Protein AF-E4ZSK1-F1 (afdb_monomer_lite)

Organism: Leptosphaeria maculans (strain JN3 / isolate v23.1.3 / race Av1-4-5-6-7-8) (NCBI:txid985895)

Foldseek 3Di:
DDQDFDQDDWDDDPPDTWGWGFDDDDDDDDDDDGQGQGDDDDPDDGDRDDDDDDPDDDDDDDDDDDDDPDDDDPPPDPPPPPPQDAAADPVRCLVPQKDFADADPPDDWDAAPQPRHIANNHPDPDDDDPDHATWIAGNRPRDIHGPVRVVVVVVPDQADPPPRHRRHDPPPPLCDVVNLVVCCVVCCVPPNNVVSVVVVVVVNVVVVVVVVVVVVVVVVVVVVVVVVVVVVVVVPPPPDDPDDDDDDDDDPDDDPPPPPPDPDPDDDDDDDDD

pLDDT: mean 72.88, std 19.87, range [36.88, 97.44]

Secondary structure (DSSP, 8-state):
--PPP---EEEEETTEEEEE---------S-----------STT-----------------------PPPP---------------BSSHHHHHHHSEEEPPP-TTSPP-B-TTT-PBBS-S----TT---PBPEEEETTT--EEEHHHHHHHHHH-SB-TTT--B-B--------HHHHHHHHHHHHHHH-HHHHHHHHHHHHHHHHHHHHHHHHHHHHHHHHHHHHHHHHHHHH--S-----------------------------------

Radius of gyration: 32.82 Å; chains: 1; bounding box: 67×86×73 Å

InterPro domains:
  IPR001841 Zinc finger, RING-type [PS50089] (112-164)
  IPR013083 Zinc finger, RING/FYVE/PHD-type [G3DSA:3.30.40.10] (106-236)
  IPR024766 Zinc finger, RING-H2-type [PF12678] (111-163)

Sequence (274 aa):
MTCRWEVSSAIFLSNTTIAFFTVNAAEPREKQAATNILFAPYHGTIFVTVQAQNTARQAKRHRHTTIHPQPKTPRIRPRAVIIMAIFPSKSQFLRLGVQPITPSPAHVSQDCVICKDPLALRPHITTSTPPSHPALRIESCGHTLGLECLSA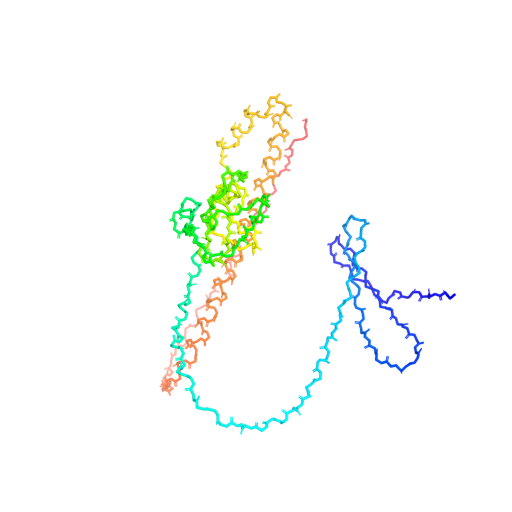WLNVSNTCPTCSRTLFQVHIPRITQEDIDVVIRSLGHRYGVDRIVSLLAQRIRKQDLEAVVMMQKNQEETRRDQFEMAEQDWLDNGDELDVGGDDDDDEEEEFDAHEAMGVDEDDEDKRVLE

Structure (mmCIF, N/CA/C/O backbone):
data_AF-E4ZSK1-F1
#
_entry.id   AF-E4ZSK1-F1
#
loop_
_atom_site.group_PDB
_atom_site.id
_atom_site.type_symbol
_atom_site.label_atom_id
_atom_site.label_alt_id
_atom_site.label_comp_id
_atom_site.label_asym_id
_atom_site.label_entity_id
_atom_site.label_seq_id
_atom_site.pdbx_PDB_ins_code
_atom_site.Cartn_x
_atom_site.Cartn_y
_atom_site.Cartn_z
_atom_site.occupancy
_atom_site.B_iso_or_equiv
_atom_site.auth_seq_id
_atom_site.auth_comp_id
_atom_site.auth_asym_id
_atom_site.auth_atom_id
_atom_site.pdbx_PDB_model_num
ATOM 1 N N . MET A 1 1 ? -39.004 -14.701 -36.754 1.00 43.53 1 MET A N 1
ATOM 2 C CA . MET A 1 1 ? -39.501 -14.059 -35.519 1.00 43.53 1 MET A CA 1
ATOM 3 C C . MET A 1 1 ? -38.799 -12.719 -35.391 1.00 43.53 1 MET A C 1
ATOM 5 O O . MET A 1 1 ? -37.599 -12.696 -35.163 1.00 43.53 1 MET A O 1
ATOM 9 N N . THR A 1 2 ? -39.496 -11.623 -35.673 1.00 36.88 2 THR A N 1
ATOM 10 C CA . THR A 1 2 ? -38.943 -10.261 -35.636 1.00 36.88 2 THR A CA 1
ATOM 11 C C . THR A 1 2 ? -39.277 -9.634 -34.287 1.00 36.88 2 THR A C 1
ATOM 13 O O . THR A 1 2 ? -40.427 -9.270 -34.052 1.00 36.88 2 THR A O 1
ATOM 16 N N . CYS A 1 3 ? -38.299 -9.544 -33.385 1.00 40.75 3 CYS A N 1
ATOM 17 C CA . CYS A 1 3 ? -38.463 -8.820 -32.125 1.00 40.75 3 CYS A CA 1
ATOM 18 C C . CYS A 1 3 ? -38.360 -7.317 -32.405 1.00 40.75 3 CYS A C 1
ATOM 20 O O . CYS A 1 3 ? -37.359 -6.849 -32.949 1.00 40.75 3 CYS A O 1
ATOM 22 N N . ARG A 1 4 ? -39.416 -6.575 -32.070 1.00 45.00 4 ARG A N 1
ATOM 23 C CA . ARG A 1 4 ? -39.475 -5.116 -32.181 1.00 45.00 4 ARG A CA 1
ATOM 24 C C . ARG A 1 4 ? -38.976 -4.527 -30.860 1.00 45.00 4 ARG A C 1
ATOM 26 O O . ARG A 1 4 ? -39.487 -4.892 -29.808 1.00 45.00 4 ARG A O 1
ATOM 33 N N . TRP A 1 5 ? -37.957 -3.676 -30.922 1.00 50.25 5 TRP A N 1
ATOM 34 C CA . TRP A 1 5 ? -37.362 -3.026 -29.754 1.00 50.25 5 TRP A CA 1
ATOM 35 C C . TRP A 1 5 ? -37.921 -1.608 -29.652 1.00 50.25 5 TRP A C 1
ATOM 37 O O . TRP A 1 5 ? -37.785 -0.836 -30.599 1.00 50.25 5 TRP A O 1
ATOM 47 N N . GLU A 1 6 ? -38.549 -1.270 -28.528 1.00 45.81 6 GLU A N 1
ATOM 48 C CA . GLU A 1 6 ? -38.972 0.099 -28.222 1.00 45.81 6 GLU A CA 1
ATOM 49 C C . GLU A 1 6 ? -38.106 0.649 -27.089 1.00 45.81 6 GLU A C 1
ATOM 51 O O . GLU A 1 6 ? -37.994 0.055 -26.017 1.00 45.81 6 GLU A O 1
ATOM 56 N N . VAL A 1 7 ? -37.447 1.779 -27.345 1.00 51.56 7 VAL A N 1
ATOM 57 C CA . VAL A 1 7 ? -36.630 2.479 -26.350 1.00 51.56 7 VAL A CA 1
ATOM 58 C C . VAL A 1 7 ? -37.566 3.352 -25.527 1.00 51.56 7 VAL A C 1
ATOM 60 O O . VAL A 1 7 ? -38.157 4.284 -26.062 1.00 51.56 7 VAL A O 1
ATOM 63 N N . SER A 1 8 ? -37.731 3.039 -24.241 1.00 50.91 8 SER A N 1
ATOM 64 C CA . SER A 1 8 ? -38.721 3.731 -23.404 1.00 50.91 8 SER A CA 1
ATOM 65 C C . SER A 1 8 ? -38.181 5.012 -22.755 1.00 50.91 8 SER A C 1
ATOM 67 O O . SER A 1 8 ? -38.964 5.919 -22.480 1.00 50.91 8 SER A O 1
ATOM 69 N N . SER A 1 9 ? -36.869 5.137 -22.501 1.00 49.44 9 SER A N 1
ATOM 70 C CA . SER A 1 9 ? -36.277 6.335 -21.871 1.00 49.44 9 SER A CA 1
ATOM 71 C C . SER A 1 9 ? -34.754 6.392 -22.047 1.00 49.44 9 SER A C 1
ATOM 73 O O . SER A 1 9 ? -34.084 5.363 -21.974 1.00 49.44 9 SER A O 1
ATOM 75 N N . ALA A 1 10 ? -34.195 7.593 -22.216 1.00 47.00 10 ALA A N 1
ATOM 76 C CA . ALA A 1 10 ? -32.754 7.850 -22.168 1.00 47.00 10 ALA A CA 1
ATOM 77 C C . ALA A 1 10 ? -32.478 9.006 -21.196 1.00 47.00 10 ALA A C 1
ATOM 79 O O . ALA A 1 10 ? -33.150 10.034 -21.265 1.00 47.00 10 ALA A O 1
ATOM 80 N N . ILE A 1 11 ? -31.512 8.834 -20.291 1.00 46.00 11 ILE A N 1
ATOM 81 C CA . ILE A 1 11 ? -31.091 9.870 -19.339 1.00 46.00 11 ILE A CA 1
ATOM 82 C C . ILE A 1 11 ? -29.658 10.265 -19.688 1.00 46.00 11 ILE A C 1
ATOM 84 O O . ILE A 1 11 ? -28.772 9.414 -19.758 1.00 46.00 11 ILE A O 1
ATOM 88 N N . PHE A 1 12 ? -29.439 11.561 -19.910 1.00 38.72 12 PHE A N 1
ATOM 89 C CA . PHE A 1 12 ? -28.121 12.121 -20.183 1.00 38.72 12 PHE A CA 1
ATOM 90 C C . PHE A 1 12 ? -27.562 12.738 -18.905 1.00 38.72 12 PHE A C 1
ATOM 92 O O . PHE A 1 12 ? -28.087 13.730 -18.405 1.00 38.72 12 PHE A O 1
ATOM 99 N N . LEU A 1 13 ? -26.487 12.146 -18.391 1.00 41.84 13 LEU A N 1
ATOM 100 C CA . LEU A 1 13 ? -25.643 12.745 -17.364 1.00 41.84 13 LEU A CA 1
ATOM 101 C C . LEU A 1 13 ? -24.304 13.083 -18.025 1.00 41.84 13 LEU A C 1
ATOM 103 O O . LEU A 1 13 ? -23.808 12.324 -18.861 1.00 41.84 13 LEU A O 1
ATOM 107 N N . SER A 1 14 ? -23.781 14.266 -17.712 1.00 53.06 14 SER A N 1
ATOM 108 C CA . SER A 1 14 ? -22.619 14.911 -18.333 1.00 53.06 14 SER A CA 1
ATOM 109 C C . SER A 1 14 ? -21.542 13.921 -18.817 1.00 53.06 14 SER A C 1
ATOM 111 O O . SER A 1 14 ? -20.906 13.209 -18.045 1.00 53.06 14 SER A O 1
ATOM 113 N N . ASN A 1 15 ? -21.357 13.899 -20.142 1.00 51.31 15 ASN A N 1
ATOM 114 C CA . ASN A 1 15 ? -20.372 13.137 -20.924 1.00 51.31 15 ASN A CA 1
ATOM 115 C C . ASN A 1 15 ? -20.480 11.600 -20.973 1.00 51.31 15 ASN A C 1
ATOM 117 O O . ASN A 1 15 ? -19.647 10.984 -21.637 1.00 51.31 15 ASN A O 1
ATOM 121 N N . THR A 1 16 ? -21.505 10.960 -20.394 1.00 48.47 16 THR A N 1
ATOM 122 C CA . THR A 1 16 ? -21.726 9.508 -20.576 1.00 48.47 16 THR A CA 1
ATOM 123 C C . THR A 1 16 ? -23.186 9.207 -20.912 1.00 48.47 16 THR A C 1
ATOM 125 O O . THR A 1 16 ? -24.083 9.416 -20.102 1.00 48.47 16 THR A O 1
ATOM 128 N N . THR A 1 17 ? -23.441 8.694 -22.119 1.00 52.38 17 THR A N 1
ATOM 129 C CA . THR A 1 17 ? -24.791 8.257 -22.514 1.00 52.38 17 THR A CA 1
ATOM 130 C C . THR A 1 17 ? -25.046 6.855 -21.970 1.00 52.38 17 THR A C 1
ATOM 132 O O . THR A 1 17 ? -24.396 5.902 -22.401 1.00 52.38 17 THR A O 1
ATOM 135 N N . ILE A 1 18 ? -25.992 6.718 -21.039 1.00 54.91 18 ILE A N 1
ATOM 136 C CA . ILE A 1 18 ? -26.439 5.422 -20.515 1.00 54.91 18 ILE A CA 1
ATOM 137 C C . ILE A 1 18 ? -27.839 5.153 -21.072 1.00 54.91 18 ILE A C 1
ATOM 139 O O . ILE A 1 18 ? -28.797 5.854 -20.747 1.00 54.91 18 ILE A O 1
ATOM 143 N N . ALA A 1 19 ? -27.955 4.146 -21.937 1.00 54.16 19 ALA A N 1
ATOM 144 C CA . ALA A 1 19 ? -29.233 3.708 -22.486 1.00 54.16 19 ALA A CA 1
ATOM 145 C C . ALA A 1 19 ? -29.768 2.513 -21.685 1.00 54.16 19 ALA A C 1
ATOM 147 O O . ALA A 1 19 ? -29.084 1.496 -21.546 1.00 54.16 19 ALA A O 1
ATOM 148 N N . PHE A 1 20 ? -30.996 2.631 -21.182 1.00 54.56 20 PHE A N 1
ATOM 149 C CA . PHE A 1 20 ? -31.707 1.546 -20.511 1.00 54.56 20 PHE A CA 1
ATOM 150 C C . PHE A 1 20 ? -32.695 0.914 -21.492 1.00 54.56 20 PHE A C 1
ATOM 152 O O . PHE A 1 20 ? -33.530 1.604 -22.076 1.00 54.56 20 PHE A O 1
ATOM 159 N N . PHE A 1 21 ? -32.613 -0.404 -21.669 1.00 56.34 21 PHE A N 1
ATOM 160 C CA . PHE A 1 21 ? -33.540 -1.153 -22.513 1.00 56.34 21 PHE A CA 1
ATOM 161 C C . PHE A 1 21 ? -34.381 -2.076 -21.639 1.00 56.34 21 PHE A C 1
ATOM 163 O O . PHE A 1 21 ? -33.858 -2.981 -20.989 1.00 56.34 21 PHE A O 1
ATOM 170 N N . THR A 1 22 ? -35.691 -1.859 -21.637 1.00 50.50 22 THR A N 1
ATOM 171 C CA . THR A 1 22 ? -36.670 -2.738 -20.997 1.00 50.50 22 THR A CA 1
ATOM 172 C C . THR A 1 22 ? -37.299 -3.632 -22.059 1.00 50.50 22 THR A C 1
ATOM 174 O O . THR A 1 22 ? -37.958 -3.165 -22.984 1.00 50.50 22 THR A O 1
ATOM 177 N N . VAL A 1 23 ? -37.083 -4.943 -21.950 1.00 55.09 23 VAL A N 1
ATOM 178 C CA . VAL A 1 23 ? -37.702 -5.920 -22.854 1.00 55.09 23 VAL A CA 1
ATOM 179 C C . VAL A 1 23 ? -39.041 -6.348 -22.261 1.00 55.09 23 VAL A C 1
ATOM 181 O O . VAL A 1 23 ? -39.086 -7.178 -21.356 1.00 55.09 23 VAL A O 1
ATOM 184 N N . ASN A 1 24 ? -40.138 -5.797 -22.779 1.00 49.75 24 ASN A N 1
ATOM 185 C CA . ASN A 1 24 ? -41.485 -6.253 -22.444 1.00 49.75 24 ASN A CA 1
ATOM 186 C C . ASN A 1 24 ? -41.907 -7.358 -23.419 1.00 49.75 24 ASN A C 1
ATOM 188 O O . ASN A 1 24 ? -42.333 -7.094 -24.541 1.00 49.75 24 ASN A O 1
ATOM 192 N N . ALA A 1 25 ? -41.771 -8.614 -22.994 1.00 49.53 25 ALA A N 1
ATOM 193 C CA . ALA A 1 25 ? -42.343 -9.746 -23.714 1.00 49.53 25 ALA A CA 1
ATOM 194 C C . ALA A 1 25 ? -43.856 -9.823 -23.437 1.00 49.53 25 ALA A C 1
ATOM 196 O O . ALA A 1 25 ? -44.278 -9.964 -22.287 1.00 49.53 25 ALA A O 1
ATOM 197 N N . ALA A 1 26 ? -44.674 -9.727 -24.486 1.00 47.25 26 ALA A N 1
ATOM 198 C CA . ALA A 1 26 ? -46.125 -9.847 -24.394 1.00 47.25 26 ALA A CA 1
ATOM 199 C C . ALA A 1 26 ? -46.559 -11.328 -24.277 1.00 47.25 26 ALA A C 1
ATOM 201 O O . ALA A 1 26 ? -46.673 -12.013 -25.287 1.00 47.25 26 ALA A O 1
ATOM 202 N N . GLU A 1 27 ? -46.806 -11.752 -23.027 1.00 45.34 27 GLU A N 1
ATOM 203 C CA . GLU A 1 27 ? -47.684 -12.849 -22.540 1.00 45.34 27 GLU A CA 1
ATOM 204 C C . GLU A 1 27 ? -47.434 -14.333 -22.939 1.00 45.34 27 GLU A C 1
ATOM 206 O O . GLU A 1 27 ? -46.785 -14.605 -23.945 1.00 45.34 27 GLU A O 1
ATOM 211 N N . PRO A 1 28 ? -47.985 -15.336 -22.192 1.00 50.84 28 PRO A N 1
ATOM 212 C CA . PRO A 1 28 ? -48.742 -15.270 -20.930 1.00 50.84 28 PRO A CA 1
ATOM 213 C C . PRO A 1 28 ? -48.136 -16.073 -19.750 1.00 50.84 28 PRO A C 1
ATOM 215 O O . PRO A 1 28 ? -47.513 -17.117 -19.906 1.00 50.84 28 PRO A O 1
ATOM 218 N N . ARG A 1 29 ? -48.431 -15.580 -18.537 1.00 51.56 29 ARG A N 1
ATOM 219 C CA . ARG A 1 29 ? -48.561 -16.293 -17.245 1.00 51.56 29 ARG A CA 1
ATOM 220 C C . ARG A 1 29 ? -47.619 -17.477 -16.952 1.00 51.56 29 ARG A C 1
ATOM 222 O O . ARG A 1 29 ? -48.078 -18.600 -16.809 1.00 51.56 29 ARG A O 1
ATOM 229 N N . GLU A 1 30 ? -46.364 -17.192 -16.620 1.00 51.34 30 GLU A N 1
ATOM 230 C CA . GLU A 1 30 ? -45.741 -17.757 -15.411 1.00 51.34 30 GLU A CA 1
ATOM 231 C C . GLU A 1 30 ? -44.434 -17.019 -15.090 1.00 51.34 30 GLU A C 1
ATOM 233 O O . GLU A 1 30 ? -43.491 -17.050 -15.868 1.00 51.34 30 GLU A O 1
ATOM 238 N N . LYS A 1 31 ? -44.392 -16.374 -13.914 1.00 51.56 31 LYS A N 1
ATOM 239 C CA . LYS A 1 31 ? -43.187 -15.882 -13.215 1.00 51.56 31 LYS A CA 1
ATOM 240 C C . LYS A 1 31 ? -42.307 -14.918 -14.031 1.00 51.56 31 LYS A C 1
ATOM 242 O O . LYS A 1 31 ? -41.311 -15.301 -14.632 1.00 51.56 31 LYS A O 1
ATOM 247 N N . GLN A 1 32 ? -42.640 -13.629 -13.964 1.00 44.69 32 GLN A N 1
ATOM 248 C CA . GLN A 1 32 ? -41.763 -12.555 -14.437 1.00 44.69 32 GLN A CA 1
ATOM 249 C C . GLN A 1 32 ? -40.498 -12.488 -13.565 1.00 44.69 32 GLN A C 1
ATOM 251 O O . GLN A 1 32 ? -40.563 -12.127 -12.392 1.00 44.69 32 GLN A O 1
ATOM 256 N N . ALA A 1 33 ? -39.347 -12.830 -14.142 1.00 51.53 33 ALA A N 1
ATOM 257 C CA . ALA A 1 33 ? -38.045 -12.430 -13.626 1.00 51.53 33 ALA A CA 1
ATOM 258 C C . ALA A 1 33 ? -37.673 -11.095 -14.287 1.00 51.53 33 ALA A C 1
ATOM 260 O O . ALA A 1 33 ? -37.451 -11.038 -15.498 1.00 51.53 33 ALA A O 1
ATOM 261 N N . ALA A 1 34 ? -37.640 -10.012 -13.509 1.00 50.31 34 ALA A N 1
ATOM 262 C CA . ALA A 1 34 ? -37.162 -8.722 -13.993 1.00 50.31 34 ALA A CA 1
ATOM 263 C C . ALA A 1 34 ? -35.667 -8.843 -14.324 1.00 50.31 34 ALA A C 1
ATOM 265 O O . ALA A 1 34 ? -34.847 -9.108 -13.446 1.00 50.31 34 ALA A O 1
ATOM 266 N N . THR A 1 35 ? -35.321 -8.698 -15.602 1.00 51.41 35 THR A N 1
ATOM 267 C CA . THR A 1 35 ? -33.935 -8.766 -16.075 1.00 51.41 35 THR A CA 1
ATOM 268 C C . THR A 1 35 ? -33.459 -7.343 -16.335 1.00 51.41 35 THR A C 1
ATOM 270 O O . THR A 1 35 ? -33.902 -6.713 -17.290 1.00 51.41 35 THR A O 1
ATOM 273 N N . ASN A 1 36 ? -32.579 -6.826 -15.478 1.00 50.97 36 ASN A N 1
ATOM 274 C CA . ASN A 1 36 ? -31.937 -5.528 -15.684 1.00 50.97 36 ASN A CA 1
ATOM 275 C C . ASN A 1 36 ? -30.625 -5.734 -16.447 1.00 50.97 36 ASN A C 1
ATOM 277 O O . ASN A 1 36 ? -29.753 -6.469 -15.986 1.00 50.97 36 ASN A O 1
ATOM 281 N N . ILE A 1 37 ? -30.490 -5.095 -17.610 1.00 52.19 37 ILE A N 1
ATOM 282 C CA . ILE A 1 37 ? -29.285 -5.145 -18.445 1.00 52.19 37 ILE A CA 1
ATOM 283 C C . ILE A 1 37 ? -28.580 -3.794 -18.321 1.00 52.19 37 ILE A C 1
ATOM 285 O O . ILE A 1 37 ? -29.144 -2.767 -18.693 1.00 52.19 37 ILE A O 1
ATOM 289 N N . LEU A 1 38 ? -27.355 -3.794 -17.791 1.00 51.84 38 LEU A N 1
ATOM 290 C CA . LEU A 1 38 ? -26.517 -2.600 -17.680 1.00 51.84 38 LEU A CA 1
ATOM 291 C C . LEU A 1 38 ? -25.429 -2.642 -18.763 1.00 51.84 38 LEU A C 1
ATOM 293 O O . LEU A 1 38 ? -24.649 -3.592 -18.811 1.00 51.84 38 LEU A O 1
ATOM 297 N N . PHE A 1 39 ? -25.361 -1.619 -19.617 1.00 51.84 39 PHE A N 1
ATOM 298 C CA . PHE A 1 39 ? -24.305 -1.474 -20.623 1.00 51.84 39 PHE A CA 1
ATOM 299 C C . PHE A 1 39 ? -23.231 -0.499 -20.126 1.00 51.84 39 PHE A C 1
ATOM 301 O O . PHE A 1 39 ? -23.539 0.647 -19.812 1.00 51.84 39 PHE A O 1
ATOM 308 N N . ALA A 1 40 ? -21.969 -0.937 -20.093 1.00 46.09 40 ALA A N 1
ATOM 309 C CA . ALA A 1 40 ? -20.811 -0.076 -19.847 1.00 46.09 40 ALA A CA 1
ATOM 310 C C . ALA A 1 40 ? -19.904 -0.064 -21.096 1.00 46.09 40 ALA A C 1
ATOM 312 O O . ALA A 1 40 ? -19.493 -1.136 -21.549 1.00 46.09 40 ALA A O 1
ATOM 313 N N . PRO A 1 41 ? -19.582 1.104 -21.679 1.00 44.41 41 PRO A N 1
ATOM 314 C CA . PRO A 1 41 ? -18.786 1.179 -22.898 1.00 44.41 41 PRO A CA 1
ATOM 315 C C . PRO A 1 41 ? -17.286 1.223 -22.574 1.00 44.41 41 PRO A C 1
ATOM 317 O O . PRO A 1 41 ? -16.694 2.292 -22.529 1.00 44.41 41 PRO A O 1
ATOM 320 N N . TYR A 1 42 ? -16.643 0.069 -22.383 1.00 45.78 42 TYR A N 1
ATOM 321 C CA . TYR A 1 42 ? -15.180 -0.028 -22.474 1.00 45.78 42 TYR A CA 1
ATOM 322 C C . TYR A 1 42 ? -14.773 -1.308 -23.217 1.00 45.78 42 TYR A C 1
ATOM 324 O O . TYR A 1 42 ? -15.095 -2.415 -22.802 1.00 45.78 42 TYR A O 1
ATOM 332 N N . HIS A 1 43 ? -14.074 -1.125 -24.343 1.00 46.50 43 HIS A N 1
ATOM 333 C CA . HIS A 1 43 ? -13.370 -2.146 -25.131 1.00 46.50 43 HIS A CA 1
ATOM 334 C C . HIS A 1 43 ? -14.127 -3.463 -25.411 1.00 46.50 43 HIS A C 1
ATOM 336 O O . HIS A 1 43 ? -13.805 -4.522 -24.876 1.00 46.50 43 HIS A O 1
ATOM 342 N N . GLY A 1 44 ? -15.074 -3.406 -26.354 1.00 47.88 44 GLY A N 1
ATOM 343 C CA . GLY A 1 44 ? -15.347 -4.497 -27.307 1.00 47.88 44 GLY A CA 1
ATOM 344 C C . GLY A 1 44 ? -15.805 -5.857 -26.767 1.00 47.88 44 GLY A C 1
ATOM 345 O O . GLY A 1 44 ? -15.852 -6.806 -27.543 1.00 47.88 44 GLY A O 1
ATOM 346 N N . THR A 1 45 ? -16.159 -5.978 -25.487 1.00 42.75 45 THR A N 1
ATOM 347 C CA . THR A 1 45 ? -16.569 -7.255 -24.888 1.00 42.75 45 THR A CA 1
ATOM 348 C C . THR A 1 45 ? -17.883 -7.067 -24.140 1.00 42.75 45 THR A C 1
ATOM 350 O O . THR A 1 45 ? -17.956 -6.312 -23.175 1.00 42.75 45 THR A O 1
ATOM 353 N N . ILE A 1 46 ? -18.944 -7.729 -24.608 1.00 47.72 46 ILE A N 1
ATOM 354 C CA . ILE A 1 46 ? -20.278 -7.655 -24.003 1.00 47.72 46 ILE A CA 1
ATOM 355 C C . ILE A 1 46 ? -20.349 -8.691 -22.879 1.00 47.72 46 ILE A C 1
ATOM 357 O O . ILE A 1 46 ? -20.309 -9.892 -23.141 1.00 47.72 46 ILE A O 1
ATOM 361 N N . PHE A 1 47 ? -20.480 -8.234 -21.635 1.00 41.91 47 PHE A N 1
ATOM 362 C CA . PHE A 1 47 ? -20.742 -9.098 -20.486 1.00 41.91 47 PHE A CA 1
ATOM 363 C C . PHE A 1 47 ? -22.229 -9.045 -20.136 1.00 41.91 47 PHE A C 1
ATOM 365 O O . PHE A 1 47 ? -22.752 -7.996 -19.773 1.00 41.91 47 PHE A O 1
ATOM 372 N N . VAL A 1 48 ? -22.909 -10.188 -20.237 1.00 49.97 48 VAL A N 1
ATOM 373 C CA . VAL A 1 48 ? -24.285 -10.358 -19.756 1.00 49.97 48 VAL A CA 1
ATOM 374 C C . VAL A 1 48 ? -24.215 -11.078 -18.415 1.00 49.97 48 VAL A C 1
ATOM 376 O O . VAL A 1 48 ? -23.844 -12.249 -18.357 1.00 49.97 48 VAL A O 1
ATOM 379 N N . THR A 1 49 ? -24.552 -10.389 -17.329 1.00 45.09 49 THR A N 1
ATOM 380 C CA . THR A 1 49 ? -24.654 -10.997 -16.000 1.00 45.09 49 THR A CA 1
ATOM 381 C C . THR A 1 49 ? -26.117 -11.298 -15.687 1.00 45.09 49 THR A C 1
ATOM 383 O O . THR A 1 49 ? -26.955 -10.408 -15.589 1.00 45.09 49 THR A O 1
ATOM 386 N N . VAL A 1 50 ? -26.441 -12.584 -15.540 1.00 42.44 50 VAL A N 1
ATOM 387 C CA . VAL A 1 50 ? -27.769 -13.038 -15.106 1.00 42.44 50 VAL A CA 1
ATOM 388 C C . VAL A 1 50 ? -27.724 -13.243 -13.596 1.00 42.44 50 VAL A C 1
ATOM 390 O O . VAL A 1 50 ? -27.087 -14.177 -13.110 1.00 42.44 50 VAL A O 1
ATOM 393 N N . GLN A 1 51 ? -28.388 -12.372 -12.836 1.00 44.69 51 GLN A N 1
ATOM 394 C CA . GLN A 1 51 ? -28.560 -12.558 -11.395 1.00 44.69 51 GLN A CA 1
ATOM 395 C C . GLN A 1 51 ? -29.810 -13.404 -11.126 1.00 44.69 51 GLN A C 1
ATOM 397 O O . GLN A 1 51 ? -30.940 -12.933 -11.230 1.00 44.69 51 GLN A O 1
ATOM 402 N N . ALA A 1 52 ? -29.604 -14.671 -10.766 1.00 38.59 52 ALA A N 1
ATOM 403 C CA . ALA A 1 52 ? -30.671 -15.550 -10.303 1.00 38.59 52 ALA A CA 1
ATOM 404 C C . ALA A 1 52 ? -30.947 -15.300 -8.811 1.00 38.59 52 ALA A C 1
ATOM 406 O O . ALA A 1 52 ? -30.115 -15.608 -7.956 1.00 38.59 52 ALA A O 1
ATOM 407 N N . GLN A 1 53 ? -32.120 -14.755 -8.483 1.00 42.69 53 GLN A N 1
ATOM 408 C CA . GLN A 1 53 ? -32.584 -14.674 -7.097 1.00 42.69 53 GLN A CA 1
ATOM 409 C C . GLN A 1 53 ? -33.094 -16.047 -6.644 1.00 42.69 53 GLN A C 1
ATOM 411 O O . GLN A 1 53 ? -34.078 -16.578 -7.159 1.00 42.69 53 GLN A O 1
ATOM 416 N N . ASN A 1 54 ? -32.394 -16.637 -5.676 1.00 42.00 54 ASN A N 1
ATOM 417 C CA . ASN A 1 54 ? -32.665 -17.975 -5.168 1.00 42.00 54 ASN A CA 1
ATOM 418 C C . ASN A 1 54 ? -33.685 -17.893 -4.017 1.00 42.00 54 ASN A C 1
ATOM 420 O O . ASN A 1 54 ? -33.342 -17.531 -2.892 1.00 42.00 54 ASN A O 1
ATOM 424 N N . THR A 1 55 ? -34.954 -18.213 -4.284 1.00 50.56 55 THR A N 1
ATOM 425 C CA . THR A 1 55 ? -35.996 -18.306 -3.248 1.00 50.56 55 THR A CA 1
ATOM 426 C C . THR A 1 55 ? -35.930 -19.674 -2.565 1.00 50.56 55 THR A C 1
ATOM 428 O O . THR A 1 55 ? -36.580 -20.644 -2.958 1.00 50.56 55 THR A O 1
ATOM 431 N N . ALA A 1 56 ? -35.099 -19.775 -1.525 1.00 44.22 56 ALA A N 1
ATOM 432 C CA . ALA A 1 56 ? -34.966 -20.991 -0.730 1.00 44.22 56 ALA A CA 1
ATOM 433 C C . ALA A 1 56 ? -36.211 -21.222 0.149 1.00 44.22 56 ALA A C 1
ATOM 435 O O . ALA A 1 56 ? -36.466 -20.513 1.122 1.00 44.22 56 ALA A O 1
ATOM 436 N N . ARG A 1 57 ? -36.982 -22.258 -0.201 1.00 47.12 57 ARG A N 1
ATOM 437 C CA . ARG A 1 57 ? -38.104 -22.807 0.573 1.00 47.12 57 ARG A CA 1
ATOM 438 C C . ARG A 1 57 ? -37.618 -23.367 1.917 1.00 47.12 57 ARG A C 1
ATOM 440 O O . ARG A 1 57 ? -36.817 -24.299 1.948 1.00 47.12 57 ARG A O 1
ATOM 447 N N . GLN A 1 58 ? -38.165 -22.865 3.023 1.00 47.12 58 GLN A N 1
ATOM 448 C CA . GLN A 1 58 ? -38.016 -23.476 4.346 1.00 47.12 58 GLN A CA 1
ATOM 449 C C . GLN A 1 58 ? -38.877 -24.745 4.442 1.00 47.12 58 GLN A C 1
ATOM 451 O O . GLN A 1 58 ? -40.104 -24.680 4.476 1.00 47.12 58 GLN A O 1
ATOM 456 N N . ALA A 1 59 ? -38.233 -25.911 4.515 1.00 46.12 59 ALA A N 1
ATOM 457 C CA . ALA A 1 59 ? -38.878 -27.175 4.859 1.00 46.12 59 ALA A CA 1
ATOM 458 C C . ALA A 1 59 ? -38.645 -27.486 6.345 1.00 46.12 59 ALA A C 1
ATOM 460 O O . ALA A 1 59 ? -37.548 -27.852 6.769 1.00 46.12 59 ALA A O 1
ATOM 461 N N . LYS A 1 60 ? -39.709 -27.343 7.137 1.00 52.78 60 LYS A N 1
ATOM 462 C CA . LYS A 1 60 ? -39.780 -27.656 8.567 1.00 52.78 60 LYS A CA 1
ATOM 463 C C . LYS A 1 60 ? -39.754 -29.181 8.753 1.00 52.78 60 LYS A C 1
ATOM 465 O O . LYS A 1 60 ? -40.762 -29.851 8.551 1.00 52.78 60 LYS A O 1
ATOM 470 N N . ARG A 1 61 ? -38.596 -29.751 9.105 1.00 47.09 61 ARG A N 1
ATOM 471 C CA . ARG A 1 61 ? -38.467 -31.159 9.524 1.00 47.09 61 ARG A CA 1
ATOM 472 C C . ARG A 1 61 ? -38.338 -31.233 11.042 1.00 47.09 61 ARG A C 1
ATOM 474 O O . ARG A 1 61 ? -37.299 -30.890 11.595 1.00 47.09 61 ARG A O 1
ATOM 481 N N . HIS A 1 62 ? -39.388 -31.725 11.693 1.00 48.62 62 HIS A N 1
ATOM 482 C CA . HIS A 1 62 ? -39.336 -32.198 13.073 1.00 48.62 62 HIS A CA 1
ATOM 483 C C . HIS A 1 62 ? -38.439 -33.444 13.142 1.00 48.62 62 HIS A C 1
ATOM 485 O O . HIS A 1 62 ? -38.677 -34.424 12.436 1.00 48.62 62 HIS A O 1
ATOM 491 N N . ARG A 1 63 ? -37.394 -33.404 13.975 1.00 51.22 63 ARG A N 1
ATOM 492 C CA . ARG A 1 63 ? -36.603 -34.580 14.359 1.00 51.22 63 ARG A CA 1
ATOM 493 C C . ARG A 1 63 ? -36.706 -34.775 15.866 1.00 51.22 63 ARG A C 1
ATOM 495 O O . ARG A 1 63 ? -36.519 -33.832 16.625 1.00 51.22 63 ARG A O 1
ATOM 502 N N . HIS A 1 64 ? -37.015 -36.010 16.248 1.00 48.72 64 HIS A N 1
ATOM 503 C CA . HIS A 1 64 ? -37.058 -36.495 17.620 1.00 48.72 64 HIS A CA 1
ATOM 504 C C . HIS A 1 64 ? -35.667 -36.468 18.260 1.00 48.72 64 HIS A C 1
ATOM 506 O O . HIS A 1 64 ? -34.700 -37.007 17.719 1.00 48.72 64 HIS A O 1
ATOM 512 N N . THR A 1 65 ? -35.600 -35.849 19.433 1.00 43.47 65 THR A N 1
ATOM 513 C CA . THR A 1 65 ? -34.420 -35.725 20.286 1.00 43.47 65 THR A CA 1
ATOM 514 C C . THR A 1 65 ? -34.188 -37.039 21.030 1.00 43.47 65 THR A C 1
ATOM 516 O O . THR A 1 65 ? -34.988 -37.420 21.878 1.00 43.47 65 THR A O 1
ATOM 519 N N . THR A 1 66 ? -33.093 -37.735 20.723 1.00 56.22 66 THR A N 1
ATOM 520 C CA . THR A 1 66 ? -32.572 -38.824 21.565 1.00 56.22 66 THR A CA 1
ATOM 521 C C . THR A 1 66 ? -31.438 -38.250 22.407 1.00 56.22 66 THR A C 1
ATOM 523 O O . THR A 1 66 ? -30.487 -37.683 21.869 1.00 56.22 66 THR A O 1
ATOM 526 N N . ILE A 1 67 ? -31.579 -38.335 23.728 1.00 51.59 67 ILE A N 1
ATOM 527 C CA . ILE A 1 67 ? -30.661 -37.766 24.717 1.00 51.59 67 ILE A CA 1
ATOM 528 C C . ILE A 1 67 ? -29.402 -38.640 24.763 1.00 51.59 67 ILE A C 1
ATOM 530 O O . ILE A 1 67 ? -29.421 -39.742 25.303 1.00 51.59 67 ILE A O 1
ATOM 534 N N . HIS A 1 68 ? -28.316 -38.146 24.169 1.00 60.03 68 HIS A N 1
ATOM 535 C CA . HIS A 1 68 ? -26.981 -38.739 24.250 1.00 60.03 68 HIS A CA 1
ATOM 536 C C . HIS A 1 68 ? -26.182 -38.030 25.364 1.00 60.03 68 HIS A C 1
ATOM 538 O O . HIS A 1 68 ? -26.258 -36.801 25.460 1.00 60.03 68 HIS A O 1
ATOM 544 N N . PRO A 1 69 ? -25.414 -38.745 26.209 1.00 56.16 69 PRO A N 1
ATOM 545 C CA . PRO A 1 69 ? -24.579 -38.129 27.241 1.00 56.16 69 PRO A CA 1
ATOM 546 C C . PRO A 1 69 ? -23.545 -37.161 26.641 1.00 56.16 69 PRO A C 1
ATOM 548 O O . PRO A 1 69 ? -22.835 -37.488 25.691 1.00 56.16 69 PRO A O 1
ATOM 551 N N . GLN A 1 70 ? -23.508 -35.958 27.216 1.00 43.56 70 GLN A N 1
ATOM 552 C CA . GLN A 1 70 ? -22.778 -34.769 26.767 1.00 43.56 70 GLN A CA 1
ATOM 553 C C . GLN A 1 70 ? -21.252 -34.997 26.692 1.00 43.56 70 GLN A C 1
ATOM 555 O O . GLN A 1 70 ? -20.623 -35.235 27.729 1.00 43.56 70 GLN A O 1
ATOM 560 N N . PRO A 1 71 ? -20.611 -34.866 25.514 1.00 58.66 71 PRO A N 1
ATOM 561 C CA . PRO A 1 71 ? -19.163 -34.727 25.434 1.00 58.66 71 PRO A CA 1
ATOM 562 C C . PRO A 1 71 ? -18.758 -33.359 25.995 1.00 58.66 71 PRO A C 1
ATOM 564 O O . PRO A 1 71 ? -19.322 -32.331 25.628 1.00 58.66 71 PRO A O 1
ATOM 567 N N . LYS A 1 72 ? -17.773 -33.354 26.902 1.00 59.56 72 LYS A N 1
ATOM 568 C CA . LYS A 1 72 ? -17.208 -32.154 27.540 1.00 59.56 72 LYS A CA 1
ATOM 569 C C . LYS A 1 72 ? -16.914 -31.092 26.475 1.00 59.56 72 LYS A C 1
ATOM 571 O O . LYS A 1 72 ? -16.009 -31.265 25.662 1.00 59.56 72 LYS A O 1
ATOM 576 N N . THR A 1 73 ? -17.690 -30.012 26.478 1.00 55.56 73 THR A N 1
ATOM 577 C CA . THR A 1 73 ? -17.560 -28.918 25.516 1.00 55.56 73 THR A CA 1
ATOM 578 C C . THR A 1 73 ? -16.150 -28.328 25.613 1.00 55.56 73 THR A C 1
ATOM 580 O O . THR A 1 73 ? -15.762 -27.885 26.702 1.00 55.56 73 THR A O 1
ATOM 583 N N . PRO A 1 74 ? -15.357 -28.318 24.527 1.00 63.16 74 PRO A N 1
ATOM 584 C CA . PRO A 1 74 ? -14.061 -27.660 24.537 1.00 63.16 74 PRO A CA 1
ATOM 585 C C . PRO A 1 74 ? -14.282 -26.183 24.864 1.00 63.16 74 PRO A C 1
ATOM 587 O O . PRO A 1 74 ? -15.113 -25.527 24.241 1.00 63.16 74 PRO A O 1
ATOM 590 N N . ARG A 1 75 ? -13.570 -25.669 25.875 1.00 63.75 75 ARG A N 1
ATOM 591 C CA . ARG A 1 75 ? -13.582 -24.246 26.239 1.00 63.75 75 ARG A CA 1
ATOM 592 C C . ARG A 1 75 ? -13.165 -23.433 25.011 1.00 63.75 75 ARG A C 1
ATOM 594 O O . ARG A 1 75 ? -11.974 -23.331 24.716 1.00 63.75 75 ARG A O 1
ATOM 601 N N . ILE A 1 76 ? -14.145 -22.885 24.296 1.00 57.66 76 ILE A N 1
ATOM 602 C CA . ILE A 1 76 ? -13.939 -21.924 23.215 1.00 57.66 76 ILE A CA 1
ATOM 603 C C . ILE A 1 76 ? -13.378 -20.682 23.897 1.00 57.66 76 ILE A C 1
ATOM 605 O O . ILE A 1 76 ? -14.107 -19.925 24.532 1.00 57.66 76 ILE A O 1
ATOM 609 N N . ARG A 1 77 ? -12.052 -20.527 23.856 1.00 62.78 77 ARG A N 1
ATOM 610 C CA . ARG A 1 77 ? -11.421 -19.295 24.323 1.00 62.78 77 ARG A CA 1
ATOM 611 C C . ARG A 1 77 ? -11.983 -18.168 23.455 1.00 62.78 77 ARG A C 1
ATOM 613 O O . ARG A 1 77 ? -12.004 -18.347 22.232 1.00 62.78 77 ARG A O 1
ATOM 620 N N . PRO A 1 78 ? -12.461 -17.059 24.044 1.00 59.16 78 PRO A N 1
ATOM 621 C CA . PRO A 1 78 ? -12.918 -15.921 23.264 1.00 59.16 78 PRO A CA 1
ATOM 622 C C . PRO A 1 78 ? -11.798 -15.548 22.294 1.00 59.16 78 PRO A C 1
ATOM 624 O O . PRO A 1 78 ? -10.656 -15.325 22.700 1.00 59.16 78 PRO A O 1
ATOM 627 N N . ARG A 1 79 ? -12.104 -15.596 20.992 1.00 58.41 79 ARG A N 1
ATOM 628 C CA . ARG A 1 79 ? -11.199 -15.110 19.954 1.00 58.41 79 ARG A CA 1
ATOM 629 C C . ARG A 1 79 ? -11.014 -13.633 20.249 1.00 58.41 79 ARG A C 1
ATOM 631 O O . ARG A 1 79 ? -11.957 -12.870 20.072 1.00 58.41 79 ARG A O 1
ATOM 638 N N . ALA A 1 80 ? -9.836 -13.265 20.747 1.00 62.12 80 ALA A N 1
ATOM 639 C CA . ALA A 1 80 ? -9.452 -11.872 20.867 1.00 62.12 80 ALA A CA 1
ATOM 640 C C . ALA A 1 80 ? -9.751 -11.212 19.518 1.00 62.12 80 ALA A C 1
ATOM 642 O O . ALA A 1 80 ? -9.279 -11.682 18.478 1.00 62.12 80 ALA A O 1
ATOM 643 N N . VAL A 1 81 ? -10.618 -10.204 19.531 1.00 59.66 81 VAL A N 1
ATOM 644 C CA . VAL A 1 81 ? -10.861 -9.368 18.363 1.00 59.66 81 VAL A CA 1
ATOM 645 C C . VAL A 1 81 ? -9.566 -8.595 18.177 1.00 59.66 81 VAL A C 1
ATOM 647 O O . VAL A 1 81 ? -9.298 -7.630 18.884 1.00 59.66 81 VAL A O 1
ATOM 650 N N . ILE A 1 82 ? -8.691 -9.115 17.318 1.00 62.31 82 ILE A N 1
ATOM 651 C CA . ILE A 1 82 ? -7.427 -8.467 16.992 1.00 62.31 82 ILE A CA 1
ATOM 652 C C . ILE A 1 82 ? -7.810 -7.204 16.228 1.00 62.31 82 ILE A C 1
ATOM 654 O O . ILE A 1 82 ? -8.207 -7.282 15.063 1.00 62.31 82 ILE A O 1
ATOM 658 N N . ILE A 1 83 ? -7.751 -6.054 16.906 1.00 62.19 83 ILE A N 1
ATOM 659 C CA . ILE A 1 83 ? -7.864 -4.748 16.259 1.00 62.19 83 ILE A CA 1
ATOM 660 C C . ILE A 1 83 ? -6.790 -4.720 15.175 1.00 62.19 83 ILE A C 1
ATOM 662 O O . ILE A 1 83 ? -5.602 -4.930 15.427 1.00 62.19 83 ILE A O 1
ATOM 666 N N . MET A 1 84 ? -7.254 -4.579 13.940 1.00 68.50 84 MET A N 1
ATOM 667 C CA . MET A 1 84 ? -6.466 -4.750 12.733 1.00 68.50 84 MET A CA 1
ATOM 668 C C . MET A 1 84 ? -5.509 -3.573 12.553 1.00 68.50 84 MET A C 1
ATOM 670 O O . MET A 1 84 ? -5.844 -2.594 11.894 1.00 68.50 84 MET A O 1
ATOM 674 N N . ALA A 1 85 ? -4.319 -3.665 13.144 1.00 79.56 85 ALA A N 1
ATOM 675 C CA . ALA A 1 85 ? -3.299 -2.636 13.012 1.00 79.56 85 ALA A CA 1
ATOM 676 C C . ALA A 1 85 ? -2.845 -2.508 11.546 1.00 79.56 85 ALA A C 1
ATOM 678 O O . ALA A 1 85 ? -2.264 -3.436 10.975 1.00 79.56 85 ALA A O 1
ATOM 679 N N . ILE A 1 86 ? -3.107 -1.349 10.937 1.00 90.75 86 ILE A N 1
ATOM 680 C CA . ILE A 1 86 ? -2.412 -0.908 9.725 1.00 90.75 86 ILE A CA 1
ATOM 681 C C . ILE A 1 86 ? -1.038 -0.417 10.174 1.00 90.75 86 ILE A C 1
ATOM 683 O O . ILE A 1 86 ? -0.933 0.422 11.068 1.00 90.75 86 ILE A O 1
ATOM 687 N N . PHE A 1 87 ? 0.027 -0.950 9.581 1.00 93.56 87 PHE A N 1
ATOM 688 C CA . PHE A 1 87 ? 1.377 -0.560 9.973 1.00 93.56 87 PHE A CA 1
ATOM 689 C C . PHE A 1 87 ? 1.779 0.778 9.318 1.00 93.56 87 PHE A C 1
ATOM 691 O O . PHE A 1 87 ? 1.462 0.994 8.149 1.00 93.56 87 PHE A O 1
ATOM 698 N N . PRO A 1 88 ? 2.522 1.658 10.011 1.00 91.94 88 PRO A N 1
ATOM 699 C CA . PRO A 1 88 ? 3.004 2.928 9.454 1.00 91.94 88 PRO A CA 1
ATOM 700 C C . PRO A 1 88 ? 3.955 2.804 8.255 1.00 91.94 88 PRO A C 1
ATOM 702 O O . PRO A 1 88 ? 4.084 3.729 7.462 1.00 91.94 88 PRO A O 1
ATOM 705 N N . SER A 1 89 ? 4.682 1.688 8.130 1.00 93.38 89 SER A N 1
ATOM 706 C CA . SER A 1 89 ? 5.686 1.511 7.076 1.00 93.38 89 SER A CA 1
ATOM 707 C C . SER A 1 89 ? 5.892 0.046 6.692 1.00 93.38 89 SER A C 1
ATOM 709 O O . SER A 1 89 ? 5.604 -0.871 7.468 1.00 93.38 89 SER A O 1
ATOM 711 N N . LYS A 1 90 ? 6.463 -0.176 5.499 1.00 94.62 90 LYS A N 1
ATOM 712 C CA . LYS A 1 90 ? 6.828 -1.509 4.995 1.00 94.62 90 LYS A CA 1
ATOM 713 C C . LYS A 1 90 ? 7.773 -2.256 5.940 1.00 94.62 90 LYS A C 1
ATOM 715 O O . LYS A 1 90 ? 7.573 -3.440 6.195 1.00 94.62 90 LYS A O 1
ATOM 720 N N . SER A 1 91 ? 8.814 -1.592 6.442 1.00 94.06 91 SER A N 1
ATOM 721 C CA . SER A 1 91 ? 9.815 -2.221 7.315 1.00 94.06 91 SER A CA 1
ATOM 722 C C . SER A 1 91 ? 9.202 -2.655 8.646 1.00 94.06 91 SER A C 1
ATOM 724 O O . SER A 1 91 ? 9.472 -3.756 9.125 1.00 94.06 91 SER A O 1
ATOM 726 N N . GLN A 1 92 ? 8.317 -1.833 9.212 1.00 94.62 92 GLN A N 1
ATOM 727 C CA . GLN A 1 92 ? 7.593 -2.175 10.430 1.00 94.62 92 GLN A CA 1
ATOM 728 C C . GLN A 1 92 ? 6.619 -3.336 10.204 1.00 94.62 92 GLN A C 1
ATOM 730 O O . GLN A 1 92 ? 6.570 -4.244 11.034 1.00 94.62 92 GLN A O 1
ATOM 735 N N . PHE A 1 93 ? 5.920 -3.356 9.065 1.00 95.94 93 PHE A N 1
ATOM 736 C CA . PHE A 1 93 ? 5.087 -4.490 8.662 1.00 95.94 93 PHE A CA 1
ATOM 737 C C . PHE A 1 93 ? 5.902 -5.784 8.531 1.00 95.94 93 PHE A C 1
ATOM 739 O O . PHE A 1 93 ? 5.501 -6.813 9.058 1.00 95.94 93 PHE A O 1
ATOM 746 N N . LEU A 1 94 ? 7.069 -5.753 7.885 1.00 95.50 94 LEU A N 1
ATOM 747 C CA . LEU A 1 94 ? 7.913 -6.947 7.74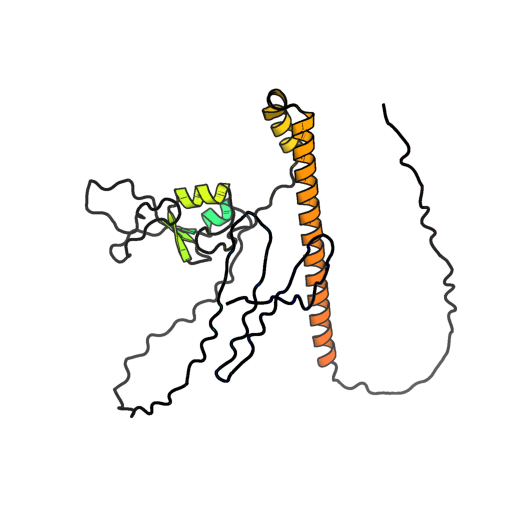5 1.00 95.50 94 LEU A CA 1
ATOM 748 C C . LEU A 1 94 ? 8.484 -7.445 9.080 1.00 95.50 94 LEU A C 1
ATOM 750 O O . LEU A 1 94 ? 8.815 -8.620 9.198 1.00 95.50 94 LEU A O 1
ATOM 754 N N . ARG A 1 95 ? 8.610 -6.573 10.083 1.00 95.94 95 ARG A N 1
ATOM 755 C CA . ARG A 1 95 ? 9.115 -6.951 11.408 1.00 95.94 95 ARG A CA 1
ATOM 756 C C . ARG A 1 95 ? 8.024 -7.479 12.339 1.00 95.94 95 ARG A C 1
ATOM 758 O O . ARG A 1 95 ? 8.310 -8.344 13.157 1.00 95.94 95 ARG A O 1
ATOM 765 N N . LEU A 1 96 ? 6.821 -6.910 12.266 1.00 95.62 96 LEU A N 1
ATOM 766 C CA . LEU A 1 96 ? 5.760 -7.127 13.259 1.00 95.62 96 LEU A CA 1
ATOM 767 C C . LEU A 1 96 ? 4.465 -7.694 12.668 1.00 95.62 96 LEU A C 1
ATOM 769 O O . LEU A 1 96 ? 3.684 -8.288 13.391 1.00 95.62 96 LEU A O 1
ATOM 773 N N . GLY A 1 97 ? 4.209 -7.489 11.377 1.00 95.69 97 GLY A N 1
ATOM 774 C CA . GLY A 1 97 ? 2.967 -7.882 10.701 1.00 95.69 97 GLY A CA 1
ATOM 775 C C . GLY A 1 97 ? 3.028 -9.230 9.986 1.00 95.69 97 GLY A C 1
ATOM 776 O O . GLY A 1 97 ? 2.038 -9.650 9.376 1.00 95.69 97 GLY A O 1
ATOM 777 N N . VAL A 1 98 ? 4.176 -9.906 10.041 1.00 97.12 98 VAL A N 1
ATOM 778 C CA . VAL A 1 98 ? 4.377 -11.233 9.461 1.00 97.12 98 VAL A CA 1
ATOM 779 C C . VAL A 1 98 ? 4.946 -12.188 10.499 1.00 97.12 98 VAL A C 1
ATOM 781 O O . VAL A 1 98 ? 5.878 -11.864 11.230 1.00 97.12 98 VAL A O 1
ATOM 784 N N . GLN A 1 99 ? 4.404 -13.398 10.515 1.00 97.06 99 GLN A N 1
ATOM 785 C CA . GLN A 1 99 ? 4.851 -14.487 11.363 1.00 97.06 99 GLN A CA 1
ATOM 786 C C . GLN A 1 99 ? 5.525 -15.556 10.492 1.00 97.06 99 GLN A C 1
ATOM 788 O O . GLN A 1 99 ? 4.862 -16.131 9.620 1.00 97.06 99 GLN A O 1
ATOM 793 N N . PRO A 1 100 ? 6.819 -15.860 10.693 1.00 96.50 100 PRO A N 1
ATOM 794 C CA . PRO A 1 100 ? 7.451 -16.979 10.009 1.00 96.50 100 PRO A CA 1
ATOM 795 C C . PRO A 1 100 ? 6.812 -18.295 10.449 1.00 96.50 100 PRO A C 1
ATOM 797 O O . PRO A 1 100 ? 6.607 -18.533 11.640 1.00 96.50 100 PRO A O 1
ATOM 800 N N . ILE A 1 101 ? 6.471 -19.149 9.483 1.00 95.38 101 ILE A N 1
ATOM 801 C CA . ILE A 1 101 ? 5.883 -20.455 9.778 1.00 95.38 101 ILE A CA 1
ATOM 802 C C . ILE A 1 101 ? 7.009 -21.470 9.916 1.00 95.38 101 ILE A C 1
ATOM 804 O O . ILE A 1 101 ? 7.735 -21.744 8.961 1.00 95.38 101 ILE A O 1
ATOM 808 N N . THR A 1 102 ? 7.113 -22.076 11.096 1.00 94.06 102 THR A N 1
ATOM 809 C CA . THR A 1 102 ? 8.002 -23.217 11.301 1.00 94.06 102 THR A CA 1
ATOM 810 C C . THR A 1 102 ? 7.462 -24.427 10.531 1.00 94.06 102 THR A C 1
ATOM 812 O O . THR A 1 102 ? 6.299 -24.804 10.735 1.00 94.06 102 THR A O 1
ATOM 815 N N . PRO A 1 103 ? 8.276 -25.066 9.672 1.00 92.31 103 PRO A N 1
ATOM 816 C CA . PRO A 1 103 ? 7.863 -26.264 8.961 1.00 92.31 103 PRO A CA 1
ATOM 817 C C . PRO A 1 103 ? 7.431 -27.349 9.953 1.00 92.31 103 PRO A C 1
ATOM 819 O O . PRO A 1 103 ? 8.136 -27.642 10.918 1.00 92.31 103 PRO A O 1
ATOM 822 N N . SER A 1 104 ? 6.272 -27.958 9.722 1.00 92.06 104 SER A N 1
ATOM 823 C CA . SER A 1 104 ? 5.752 -29.044 10.551 1.00 92.06 104 SER A CA 1
ATOM 824 C C . SER A 1 104 ? 5.064 -30.083 9.671 1.00 92.06 104 SER A C 1
ATOM 826 O O . SER A 1 104 ? 4.328 -29.717 8.753 1.00 92.06 104 SER A O 1
ATOM 828 N N . PRO A 1 105 ? 5.241 -31.388 9.947 1.00 88.75 105 PRO A N 1
ATOM 829 C CA . PRO A 1 105 ? 4.563 -32.447 9.199 1.00 88.75 105 PRO A CA 1
ATOM 830 C C . PRO A 1 105 ? 3.027 -32.363 9.285 1.00 88.75 105 PRO A C 1
ATOM 832 O O . PRO A 1 105 ? 2.335 -32.876 8.402 1.00 88.75 105 PRO A O 1
ATOM 835 N N . ALA A 1 106 ? 2.492 -31.683 10.307 1.00 91.00 106 ALA A N 1
ATOM 836 C CA . ALA A 1 106 ? 1.058 -31.459 10.479 1.00 91.00 106 ALA A CA 1
ATOM 837 C C . ALA A 1 106 ? 0.468 -30.418 9.507 1.00 91.00 106 ALA A C 1
ATOM 839 O O . ALA A 1 106 ? -0.746 -30.399 9.312 1.00 91.00 106 ALA A O 1
ATOM 840 N N . HIS A 1 107 ? 1.288 -29.561 8.888 1.00 89.00 107 HIS A N 1
ATOM 841 C CA . HIS A 1 107 ? 0.796 -28.595 7.906 1.00 89.00 107 HIS A CA 1
ATOM 842 C C . HIS A 1 107 ? 0.476 -29.281 6.572 1.00 89.00 107 HIS A C 1
ATOM 844 O O . HIS A 1 107 ? 1.203 -30.167 6.115 1.00 89.00 107 HIS A O 1
ATOM 850 N N . VAL A 1 108 ? -0.618 -28.855 5.940 1.00 87.81 108 VAL A N 1
ATOM 851 C CA . VAL A 1 108 ? -0.983 -29.251 4.574 1.00 87.81 108 VAL A CA 1
ATOM 852 C C . VAL A 1 108 ? -0.066 -28.510 3.601 1.00 87.81 108 VAL A C 1
ATOM 854 O O . VAL A 1 108 ? 0.209 -27.329 3.803 1.00 87.81 108 VAL A O 1
ATOM 857 N N . SER A 1 109 ? 0.423 -29.193 2.563 1.00 84.44 109 SER A N 1
ATOM 858 C CA . SER A 1 109 ? 1.178 -28.549 1.484 1.00 84.44 109 SER A CA 1
ATOM 859 C C . SER A 1 109 ? 0.304 -27.502 0.797 1.00 84.44 109 SER A C 1
ATOM 861 O O . SER A 1 109 ? -0.833 -27.790 0.427 1.00 84.44 109 SER A O 1
ATOM 863 N N . GLN A 1 110 ? 0.833 -26.295 0.649 1.00 91.12 110 GLN A N 1
ATOM 864 C CA . GLN A 1 110 ? 0.176 -25.191 -0.038 1.00 91.12 110 GLN A CA 1
ATOM 865 C C . GLN A 1 110 ? 1.180 -24.551 -0.986 1.00 91.12 110 GLN A C 1
ATOM 867 O O . GLN A 1 110 ? 2.365 -24.457 -0.658 1.00 91.12 110 GLN A O 1
ATOM 872 N N . ASP A 1 111 ? 0.687 -24.083 -2.123 1.00 93.56 111 ASP A N 1
ATOM 873 C CA . ASP A 1 111 ? 1.502 -23.400 -3.119 1.00 93.56 111 ASP A CA 1
ATOM 874 C C . ASP A 1 111 ? 1.388 -21.886 -2.939 1.00 93.56 111 ASP A C 1
ATOM 876 O O . ASP A 1 111 ? 0.344 -21.350 -2.545 1.00 93.56 111 ASP A O 1
ATOM 880 N N . CYS A 1 112 ? 2.470 -21.170 -3.226 1.00 93.88 112 CYS A N 1
ATOM 881 C CA . CYS A 1 112 ? 2.490 -19.719 -3.151 1.00 93.88 112 CYS A CA 1
ATOM 882 C C . CYS A 1 112 ? 1.546 -19.126 -4.207 1.00 93.88 112 CYS A C 1
ATOM 884 O O . CYS A 1 112 ? 1.708 -19.364 -5.401 1.00 93.88 112 CYS A O 1
ATOM 886 N N . VAL A 1 113 ? 0.596 -18.269 -3.816 1.00 95.50 113 VAL A N 1
ATOM 887 C CA . VAL A 1 113 ? -0.357 -17.695 -4.788 1.00 95.50 113 VAL A CA 1
ATOM 888 C C . VAL A 1 113 ? 0.294 -16.792 -5.844 1.00 95.50 113 VAL A C 1
ATOM 890 O O . VAL A 1 113 ? -0.308 -16.620 -6.904 1.00 95.50 113 VAL A O 1
ATOM 893 N N . ILE A 1 114 ? 1.495 -16.259 -5.579 1.00 93.56 114 ILE A N 1
ATOM 894 C CA . ILE A 1 114 ? 2.230 -15.358 -6.482 1.00 93.56 114 ILE A CA 1
ATOM 895 C C . ILE A 1 114 ? 2.980 -16.147 -7.564 1.00 93.56 114 ILE A C 1
ATOM 897 O O . ILE A 1 114 ? 2.722 -15.947 -8.744 1.00 93.56 114 ILE A O 1
ATOM 901 N N . CYS A 1 115 ? 3.895 -17.042 -7.177 1.00 93.50 115 CYS A N 1
ATOM 902 C CA . CYS A 1 115 ? 4.762 -17.768 -8.122 1.00 93.50 115 CYS A CA 1
ATOM 903 C C . CYS A 1 115 ? 4.283 -19.188 -8.457 1.00 93.50 115 CYS A C 1
ATOM 905 O O . CYS A 1 115 ? 4.786 -19.776 -9.402 1.00 93.50 115 CYS A O 1
ATOM 907 N N . LYS A 1 116 ? 3.295 -19.716 -7.721 1.00 93.62 116 LYS A N 1
ATOM 908 C CA . LYS A 1 116 ? 2.763 -21.089 -7.829 1.00 93.62 116 LYS A CA 1
ATOM 909 C C . LYS A 1 116 ? 3.727 -22.209 -7.420 1.00 93.62 116 LYS A C 1
ATOM 911 O O . LYS A 1 116 ? 3.352 -23.370 -7.526 1.00 93.62 116 LYS A O 1
ATOM 916 N N . ASP A 1 117 ? 4.897 -21.875 -6.885 1.00 91.00 117 ASP A N 1
ATOM 917 C CA . ASP A 1 117 ? 5.832 -22.853 -6.329 1.00 91.00 117 ASP A CA 1
ATOM 918 C C . ASP A 1 117 ? 5.410 -23.315 -4.917 1.00 91.00 117 ASP A C 1
ATOM 920 O O . ASP A 1 117 ? 4.746 -22.566 -4.181 1.00 91.00 117 ASP A O 1
ATOM 924 N N . PRO A 1 118 ? 5.777 -24.546 -4.511 1.00 91.62 118 PRO A N 1
ATOM 925 C CA . PRO A 1 118 ? 5.394 -25.109 -3.222 1.00 91.62 118 PRO A CA 1
ATOM 926 C C . PRO A 1 118 ? 6.078 -24.390 -2.052 1.00 91.62 118 PRO A C 1
ATOM 928 O O . PRO A 1 118 ? 7.291 -24.154 -2.045 1.00 91.62 118 PRO A O 1
ATOM 931 N N . LEU A 1 119 ? 5.303 -24.095 -1.008 1.00 92.88 119 LEU A N 1
ATOM 932 C CA . LEU A 1 119 ? 5.812 -23.476 0.213 1.00 92.88 119 LEU A CA 1
ATOM 933 C C . LEU A 1 119 ? 6.512 -24.501 1.114 1.00 92.88 119 LEU A C 1
ATOM 935 O O . LEU A 1 119 ? 6.032 -25.625 1.286 1.00 92.88 119 LEU A O 1
ATOM 939 N N . ALA A 1 120 ? 7.595 -24.078 1.775 1.00 90.06 120 ALA A N 1
ATOM 940 C CA . ALA A 1 120 ? 8.366 -24.887 2.727 1.00 90.06 120 ALA A CA 1
ATOM 941 C C . ALA A 1 120 ? 7.623 -25.119 4.067 1.00 90.06 120 ALA A C 1
ATOM 943 O O . ALA A 1 120 ? 8.123 -24.803 5.142 1.00 90.06 120 ALA A O 1
ATOM 944 N N . LEU A 1 121 ? 6.391 -25.635 4.025 1.00 88.56 121 LEU A N 1
ATOM 945 C CA . LEU A 1 121 ? 5.561 -25.891 5.211 1.00 88.56 121 LEU A CA 1
ATOM 946 C C . LEU A 1 121 ? 5.846 -27.245 5.859 1.00 88.56 121 LEU A C 1
ATOM 948 O O . LEU A 1 121 ? 5.531 -27.443 7.033 1.00 88.56 121 LEU A O 1
ATOM 952 N N . ARG A 1 122 ? 6.431 -28.177 5.104 1.00 86.12 122 ARG A N 1
ATOM 953 C CA . ARG A 1 122 ? 6.799 -29.512 5.572 1.00 86.12 122 ARG A CA 1
ATOM 954 C C . ARG A 1 122 ? 8.313 -29.677 5.488 1.00 86.12 122 ARG A C 1
ATOM 956 O O . ARG A 1 122 ? 8.884 -29.312 4.466 1.00 86.12 122 ARG A O 1
ATOM 963 N N . PRO A 1 123 ? 8.968 -30.257 6.506 1.00 78.62 123 PRO A N 1
ATOM 964 C CA . PRO A 1 123 ? 10.358 -30.668 6.375 1.00 78.62 123 PRO A CA 1
ATOM 965 C C . PRO A 1 123 ? 10.422 -31.782 5.321 1.00 78.62 123 PRO A C 1
ATOM 967 O O . PRO A 1 123 ? 9.991 -32.910 5.561 1.00 78.62 123 PRO A O 1
ATOM 970 N N . HIS A 1 124 ? 10.861 -31.440 4.111 1.00 65.31 124 HIS A N 1
ATOM 971 C CA . HIS A 1 124 ? 10.979 -32.396 3.017 1.00 65.31 124 HIS A CA 1
ATOM 972 C C . HIS A 1 124 ? 12.087 -33.402 3.362 1.00 65.31 124 HIS A C 1
ATOM 974 O O . HIS A 1 124 ? 13.235 -33.019 3.562 1.00 65.31 124 HIS A O 1
ATOM 980 N N . ILE A 1 125 ? 11.745 -34.691 3.435 1.00 61.78 125 ILE A N 1
ATOM 981 C CA . ILE A 1 125 ? 12.715 -35.790 3.619 1.00 61.78 125 ILE A CA 1
ATOM 982 C C . ILE A 1 125 ? 13.390 -36.152 2.276 1.00 61.78 125 ILE A C 1
ATOM 984 O O . ILE A 1 125 ? 14.357 -36.904 2.237 1.00 61.78 125 ILE A O 1
ATOM 988 N N . THR A 1 126 ? 12.908 -35.612 1.153 1.00 53.91 126 THR A N 1
ATOM 989 C CA . THR A 1 126 ? 13.286 -36.072 -0.188 1.00 53.91 126 THR A CA 1
ATOM 990 C C . THR A 1 126 ? 14.179 -35.076 -0.926 1.00 53.91 126 THR A C 1
ATOM 992 O O . THR A 1 126 ? 13.815 -33.929 -1.176 1.00 53.91 126 THR A O 1
ATOM 995 N N . THR A 1 127 ? 15.354 -35.569 -1.298 1.00 57.59 127 THR A N 1
ATOM 996 C CA . THR A 1 127 ? 16.590 -34.876 -1.685 1.00 57.59 127 THR A CA 1
ATOM 997 C C . THR A 1 127 ? 16.609 -34.211 -3.073 1.00 57.59 127 THR A C 1
ATOM 999 O O . THR A 1 127 ? 17.687 -33.843 -3.528 1.00 57.59 127 THR A O 1
ATOM 1002 N N . SER A 1 128 ? 15.481 -34.059 -3.782 1.00 62.03 128 SER A N 1
ATOM 1003 C CA . SER A 1 128 ? 15.514 -33.639 -5.203 1.00 62.03 128 SER A CA 1
ATOM 1004 C C . SER A 1 128 ? 14.417 -32.674 -5.669 1.00 62.03 128 SER A C 1
ATOM 1006 O O . SER A 1 128 ? 14.217 -32.521 -6.873 1.00 62.03 128 SER A O 1
ATOM 1008 N N . THR A 1 129 ? 13.674 -32.048 -4.761 1.00 59.94 129 THR A N 1
ATOM 1009 C CA . THR A 1 129 ? 12.582 -31.124 -5.126 1.00 59.94 129 THR A CA 1
ATOM 1010 C C . THR A 1 129 ? 13.114 -29.689 -5.286 1.00 59.94 129 THR A C 1
ATOM 1012 O O . THR A 1 129 ? 14.023 -29.318 -4.539 1.00 59.94 129 THR A O 1
ATOM 1015 N N . PRO A 1 130 ? 12.592 -28.891 -6.247 1.00 64.75 130 PRO A N 1
ATOM 1016 C CA . PRO A 1 130 ? 12.979 -27.495 -6.483 1.00 64.75 130 PRO A CA 1
ATOM 1017 C C . PRO A 1 130 ? 12.972 -26.640 -5.207 1.00 64.75 130 PRO A C 1
ATOM 1019 O O . PRO A 1 130 ? 12.316 -27.009 -4.230 1.00 64.75 130 PRO A O 1
ATOM 1022 N N . PRO A 1 131 ? 13.696 -25.502 -5.206 1.00 66.25 131 PRO A N 1
ATOM 1023 C CA . PRO A 1 131 ? 13.898 -24.675 -4.021 1.00 66.25 131 PRO A CA 1
ATOM 1024 C C . PRO A 1 131 ? 12.563 -24.210 -3.427 1.00 66.25 131 PRO A C 1
ATOM 1026 O O . PRO A 1 131 ? 11.948 -23.254 -3.891 1.00 66.25 131 PRO A O 1
ATOM 1029 N N . SER A 1 132 ? 12.120 -24.892 -2.368 1.00 78.31 132 SER A N 1
ATOM 1030 C CA . SER A 1 132 ? 10.984 -24.472 -1.555 1.00 78.31 132 SER A CA 1
ATOM 1031 C C . SER A 1 132 ? 11.372 -23.189 -0.833 1.00 78.31 132 SER A C 1
ATOM 1033 O O . SER A 1 132 ? 12.366 -23.156 -0.102 1.00 78.31 132 SER A O 1
ATOM 1035 N N . HIS A 1 133 ? 10.601 -22.132 -1.020 1.00 85.19 133 HIS A N 1
ATOM 1036 C CA . HIS A 1 133 ? 10.905 -20.831 -0.450 1.00 85.19 133 HIS A CA 1
ATOM 1037 C C . HIS A 1 133 ? 10.200 -20.669 0.913 1.00 85.19 133 HIS A C 1
ATOM 1039 O O . HIS A 1 133 ? 9.109 -21.222 1.115 1.00 85.19 133 HIS A O 1
ATOM 1045 N N . PRO A 1 134 ? 10.830 -19.975 1.886 1.00 92.81 134 PRO A N 1
ATOM 1046 C CA . PRO A 1 134 ? 10.338 -19.905 3.262 1.00 92.81 134 PRO A CA 1
ATOM 1047 C C . PRO A 1 134 ? 8.925 -19.327 3.338 1.00 92.81 134 PRO A C 1
ATOM 1049 O O . PRO A 1 134 ? 8.643 -18.303 2.717 1.00 92.81 134 PRO A O 1
ATOM 1052 N N . ALA A 1 135 ? 8.041 -19.960 4.109 1.00 95.25 135 ALA A N 1
ATOM 1053 C CA . ALA A 1 135 ? 6.655 -19.528 4.242 1.00 95.25 135 ALA A CA 1
ATOM 1054 C C . ALA A 1 135 ? 6.479 -18.512 5.384 1.00 95.25 135 ALA A C 1
ATOM 1056 O O . ALA A 1 135 ? 6.920 -18.734 6.514 1.00 95.25 135 ALA A O 1
ATOM 1057 N N . LEU A 1 136 ? 5.767 -17.425 5.100 1.00 96.56 136 LEU A N 1
ATOM 1058 C CA . LEU A 1 136 ? 5.311 -16.437 6.073 1.00 96.56 136 LEU A CA 1
ATOM 1059 C C . LEU A 1 136 ? 3.787 -16.414 6.133 1.00 96.56 136 LEU A C 1
ATOM 1061 O O . LEU A 1 136 ? 3.114 -16.552 5.111 1.00 96.56 136 LEU A O 1
ATOM 1065 N N . ARG A 1 137 ? 3.242 -16.150 7.319 1.00 97.25 137 ARG A N 1
ATOM 1066 C CA . ARG A 1 137 ? 1.832 -15.824 7.528 1.00 97.25 137 ARG A CA 1
ATOM 1067 C C . ARG A 1 137 ? 1.674 -14.335 7.793 1.00 97.25 137 ARG A C 1
ATOM 1069 O O . ARG A 1 137 ? 2.341 -13.799 8.668 1.00 97.25 137 ARG A O 1
ATOM 1076 N N . ILE A 1 138 ? 0.762 -13.672 7.094 1.00 97.00 138 ILE A N 1
ATOM 1077 C CA . ILE A 1 138 ? 0.394 -12.289 7.417 1.00 97.00 138 ILE A CA 1
ATOM 1078 C C . ILE A 1 138 ? -0.525 -12.312 8.640 1.00 97.00 138 ILE A C 1
ATOM 1080 O O . ILE A 1 138 ? -1.589 -12.926 8.577 1.00 97.00 138 ILE A O 1
ATOM 1084 N N . GLU A 1 139 ? -0.172 -11.629 9.727 1.00 95.56 139 GLU A N 1
ATOM 1085 C CA . GLU A 1 139 ? -0.958 -11.688 10.971 1.00 95.56 139 GLU A CA 1
ATOM 1086 C C . GLU A 1 139 ? -2.356 -11.079 10.813 1.00 95.56 139 GLU A C 1
ATOM 1088 O O . GLU A 1 139 ? -3.342 -11.607 11.324 1.00 95.56 139 GLU A O 1
ATOM 1093 N N . SER A 1 140 ? -2.459 -10.006 10.027 1.00 93.94 140 SER A N 1
ATOM 1094 C CA . SER A 1 140 ? -3.698 -9.249 9.858 1.00 93.94 140 SER A CA 1
ATOM 1095 C C . SER A 1 140 ? -4.783 -10.027 9.094 1.00 93.94 140 SER A C 1
ATOM 1097 O O . SER A 1 140 ? -5.965 -9.951 9.421 1.00 93.94 140 SER A O 1
ATOM 1099 N N . CYS A 1 141 ? -4.427 -10.792 8.061 1.00 96.00 141 CYS A N 1
ATOM 1100 C CA . CYS A 1 141 ? -5.400 -11.530 7.239 1.00 96.00 141 CYS A CA 1
ATOM 1101 C C . CYS A 1 141 ? -5.260 -13.054 7.312 1.00 96.00 141 CYS A C 1
ATOM 1103 O O . CYS A 1 141 ? -6.137 -13.768 6.836 1.00 96.00 141 CYS A O 1
ATOM 1105 N N . GLY A 1 142 ? -4.183 -13.563 7.904 1.00 95.31 142 GLY A N 1
ATOM 1106 C CA . GLY A 1 142 ? -3.925 -14.987 8.071 1.00 95.31 142 GLY A CA 1
ATOM 1107 C C . GLY A 1 142 ? -3.468 -15.724 6.811 1.00 95.31 142 GLY A C 1
ATOM 1108 O O . GLY A 1 142 ? -3.227 -16.927 6.920 1.00 95.31 142 GLY A O 1
ATOM 1109 N N . HIS A 1 143 ? -3.344 -15.047 5.661 1.00 97.00 143 HIS A N 1
ATOM 1110 C CA . HIS A 1 143 ? -2.879 -15.645 4.406 1.00 97.00 143 HIS A CA 1
ATOM 1111 C C . HIS A 1 143 ? -1.388 -15.981 4.459 1.00 97.00 143 HIS A C 1
ATOM 1113 O O . HIS A 1 143 ? -0.592 -15.245 5.048 1.00 97.00 143 HIS A O 1
ATOM 1119 N N . THR A 1 144 ? -1.028 -17.088 3.813 1.00 97.12 144 THR A N 1
ATOM 1120 C CA . THR A 1 144 ? 0.329 -17.631 3.797 1.00 97.12 144 THR A CA 1
ATOM 1121 C C . THR A 1 144 ? 0.961 -17.463 2.418 1.00 97.12 144 THR A C 1
ATOM 1123 O O . THR A 1 144 ? 0.339 -17.765 1.401 1.00 97.12 144 THR A O 1
ATOM 1126 N N . LEU A 1 145 ? 2.191 -16.952 2.382 1.00 96.88 145 LEU A N 1
ATOM 1127 C CA . LEU A 1 145 ? 2.928 -16.579 1.171 1.00 96.88 145 LEU A CA 1
ATOM 1128 C C . LEU A 1 145 ? 4.414 -16.914 1.336 1.00 96.88 145 LEU A C 1
ATOM 1130 O O . LEU A 1 145 ? 4.902 -17.042 2.456 1.00 96.88 145 LEU A O 1
ATOM 1134 N N . GLY A 1 146 ? 5.153 -17.013 0.231 1.00 96.25 146 GLY A N 1
ATOM 1135 C CA . GLY A 1 146 ? 6.614 -17.108 0.283 1.00 96.25 146 GLY A CA 1
ATOM 1136 C C . GLY A 1 146 ? 7.249 -15.769 0.676 1.00 96.25 146 GLY A C 1
ATOM 1137 O O . GLY A 1 146 ? 6.816 -14.731 0.174 1.00 96.25 146 GLY A O 1
ATOM 1138 N N . LEU A 1 147 ? 8.281 -15.792 1.527 1.00 95.25 147 LEU A N 1
ATOM 1139 C CA . LEU A 1 147 ? 9.009 -14.616 2.033 1.00 95.25 147 LEU A CA 1
ATOM 1140 C C . LEU A 1 147 ? 9.443 -13.676 0.902 1.00 95.25 147 LEU A C 1
ATOM 1142 O O . LEU A 1 147 ? 9.059 -12.508 0.885 1.00 95.25 147 LEU A O 1
ATOM 1146 N N . GLU A 1 148 ? 10.183 -14.209 -0.069 1.00 95.00 148 GLU A N 1
ATOM 1147 C CA . GLU A 1 148 ? 10.713 -13.434 -1.196 1.00 95.00 148 GLU A CA 1
ATOM 1148 C C . GLU A 1 148 ? 9.595 -12.872 -2.081 1.00 95.00 148 GLU A C 1
ATOM 1150 O O . GLU A 1 148 ? 9.617 -11.703 -2.462 1.00 95.00 148 GLU A O 1
ATOM 1155 N N . CYS A 1 149 ? 8.559 -13.673 -2.350 1.00 95.38 149 CYS A N 1
ATOM 1156 C CA . CYS A 1 149 ? 7.426 -13.244 -3.167 1.00 95.38 149 CYS A CA 1
ATOM 1157 C C . CYS A 1 149 ? 6.637 -12.119 -2.493 1.00 95.38 149 CYS A C 1
ATOM 1159 O O . CYS A 1 149 ? 6.262 -11.152 -3.155 1.00 95.38 149 CYS A O 1
ATOM 1161 N N . LEU A 1 150 ? 6.392 -12.229 -1.183 1.00 96.31 150 LEU A N 1
ATOM 1162 C CA . LEU A 1 150 ? 5.737 -11.170 -0.425 1.00 96.31 150 LEU A CA 1
ATOM 1163 C C . LEU A 1 150 ? 6.622 -9.918 -0.386 1.00 96.31 150 LEU A C 1
ATOM 1165 O O . LEU A 1 150 ? 6.127 -8.830 -0.649 1.00 96.31 150 LEU A O 1
ATOM 1169 N N . SER A 1 151 ? 7.925 -10.052 -0.129 1.00 94.81 151 SER A N 1
ATOM 1170 C CA . SER A 1 151 ? 8.859 -8.917 -0.114 1.00 94.81 151 SER A CA 1
ATOM 1171 C C . SER A 1 151 ? 8.876 -8.153 -1.447 1.00 94.81 151 SER A C 1
ATOM 1173 O O . SER A 1 151 ? 8.773 -6.917 -1.452 1.00 94.81 151 SER A O 1
ATOM 1175 N N . ALA A 1 152 ? 8.921 -8.891 -2.564 1.00 93.06 152 ALA A N 1
ATOM 1176 C CA . ALA A 1 152 ? 8.872 -8.353 -3.921 1.00 93.06 152 ALA A CA 1
ATOM 1177 C C . ALA A 1 152 ? 7.530 -7.676 -4.229 1.00 93.06 152 ALA A C 1
ATOM 1179 O O . ALA A 1 152 ? 7.514 -6.544 -4.712 1.00 93.06 152 ALA A O 1
ATOM 1180 N N . TRP A 1 153 ? 6.406 -8.313 -3.885 1.00 95.38 153 TRP A N 1
ATOM 1181 C CA . TRP A 1 153 ? 5.075 -7.713 -4.017 1.00 95.38 153 TRP A CA 1
ATOM 1182 C C . TRP A 1 153 ? 4.971 -6.401 -3.234 1.00 95.38 153 TRP A C 1
ATOM 1184 O O . TRP A 1 153 ? 4.465 -5.399 -3.737 1.00 95.38 153 TRP A O 1
ATOM 1194 N N . LEU A 1 154 ? 5.545 -6.370 -2.032 1.00 94.50 154 LEU A N 1
ATOM 1195 C CA . LEU A 1 154 ? 5.543 -5.185 -1.187 1.00 94.50 154 LEU A CA 1
ATOM 1196 C C . LEU A 1 154 ? 6.439 -4.048 -1.690 1.00 94.50 154 LEU A C 1
ATOM 1198 O O . LEU A 1 154 ? 6.474 -2.989 -1.071 1.00 94.50 154 LEU A O 1
ATOM 1202 N N . ASN A 1 155 ? 7.245 -4.251 -2.737 1.00 90.19 155 ASN A N 1
ATOM 1203 C CA . ASN A 1 155 ? 7.950 -3.149 -3.407 1.00 90.19 155 ASN A CA 1
ATOM 1204 C C . ASN A 1 155 ? 7.027 -2.376 -4.358 1.00 90.19 155 ASN A C 1
ATOM 1206 O O . ASN A 1 155 ? 7.314 -1.225 -4.663 1.00 90.19 155 ASN A O 1
ATOM 1210 N N . VAL A 1 156 ? 5.939 -2.998 -4.826 1.00 88.62 156 VAL A N 1
ATOM 1211 C CA . VAL A 1 156 ? 5.026 -2.413 -5.823 1.00 88.62 156 VAL A CA 1
ATOM 1212 C C . VAL A 1 156 ? 3.631 -2.125 -5.273 1.00 88.62 156 VAL A C 1
ATOM 1214 O O . VAL A 1 156 ? 2.927 -1.273 -5.805 1.00 88.62 156 VAL A O 1
ATOM 1217 N N . SER A 1 157 ? 3.212 -2.814 -4.211 1.00 92.88 157 SER A N 1
ATOM 1218 C CA . SER A 1 157 ? 1.897 -2.654 -3.590 1.00 92.88 157 SER A CA 1
ATOM 1219 C C . SER A 1 157 ? 1.997 -2.752 -2.071 1.00 92.88 157 SER A C 1
ATOM 1221 O O . SER A 1 157 ? 2.893 -3.385 -1.535 1.00 92.88 157 SER A O 1
ATOM 1223 N N . ASN A 1 158 ? 1.046 -2.175 -1.351 1.00 95.44 158 ASN A N 1
ATOM 1224 C CA . ASN A 1 158 ? 0.911 -2.299 0.102 1.00 95.44 158 ASN A CA 1
ATOM 1225 C C . ASN A 1 158 ? -0.276 -3.156 0.526 1.00 95.44 158 ASN A C 1
ATOM 1227 O O . ASN A 1 158 ? -0.731 -3.067 1.665 1.00 95.44 158 ASN A O 1
ATOM 1231 N N . THR A 1 159 ? -0.809 -3.962 -0.386 1.00 96.19 159 THR A N 1
ATOM 1232 C CA . THR A 1 159 ? -1.992 -4.787 -0.144 1.00 96.19 159 THR A CA 1
ATOM 1233 C C . THR A 1 159 ? -1.643 -6.269 -0.136 1.00 96.19 159 THR A C 1
ATOM 1235 O O . THR A 1 159 ? -0.656 -6.698 -0.732 1.00 96.19 159 THR A O 1
ATOM 1238 N N . CYS A 1 160 ? -2.451 -7.080 0.542 1.00 97.44 160 CYS A N 1
ATOM 1239 C CA . CYS A 1 160 ? -2.331 -8.531 0.488 1.00 97.44 160 CYS A CA 1
ATOM 1240 C C . CYS A 1 160 ? -2.700 -9.040 -0.919 1.00 97.44 160 CYS A C 1
ATOM 1242 O O . CYS A 1 160 ? -3.805 -8.756 -1.375 1.00 97.44 160 CYS A O 1
ATOM 1244 N N . PRO A 1 161 ? -1.871 -9.866 -1.580 1.00 96.75 161 PRO A N 1
ATOM 1245 C CA . PRO A 1 161 ? -2.174 -10.388 -2.917 1.00 96.75 161 PRO A CA 1
ATOM 1246 C C . PRO A 1 161 ? -3.386 -11.337 -2.948 1.00 96.75 161 PRO A C 1
ATOM 1248 O O . PRO A 1 161 ? -3.947 -11.574 -4.010 1.00 96.75 161 PRO A O 1
ATOM 1251 N N . THR A 1 162 ? -3.792 -11.900 -1.804 1.00 96.69 162 THR A N 1
ATOM 1252 C CA . THR A 1 162 ? -4.911 -12.856 -1.729 1.00 96.69 162 THR A CA 1
ATOM 1253 C C . THR A 1 162 ? -6.254 -12.185 -1.460 1.00 96.69 162 THR A C 1
ATOM 1255 O O . THR A 1 162 ? -7.265 -12.608 -2.007 1.00 96.69 162 THR A O 1
ATOM 1258 N N . CYS A 1 163 ? -6.286 -11.160 -0.604 1.00 96.94 163 CYS A N 1
ATOM 1259 C CA . CYS A 1 163 ? -7.538 -10.524 -0.168 1.00 96.94 163 CYS A CA 1
ATOM 1260 C C . CYS A 1 163 ? -7.580 -9.008 -0.367 1.00 96.94 163 CYS A C 1
ATOM 1262 O O . CYS A 1 163 ? -8.517 -8.365 0.095 1.00 96.94 163 CYS A O 1
ATOM 1264 N N . SER A 1 164 ? -6.547 -8.427 -0.980 1.00 95.06 164 SER A N 1
ATOM 1265 C CA . SER A 1 164 ? -6.415 -6.991 -1.257 1.00 95.06 164 SER A CA 1
ATOM 1266 C C . SER A 1 164 ? -6.473 -6.075 -0.029 1.00 95.06 164 SER A C 1
ATOM 1268 O O . SER A 1 164 ? -6.515 -4.858 -0.167 1.00 95.06 164 SER A O 1
ATOM 1270 N N . ARG A 1 165 ? -6.418 -6.630 1.188 1.00 94.25 165 ARG A N 1
ATOM 1271 C CA . ARG A 1 165 ? -6.383 -5.851 2.430 1.00 94.25 165 ARG A CA 1
ATOM 1272 C C . ARG A 1 165 ? -5.099 -5.028 2.510 1.00 94.25 165 ARG A C 1
ATOM 1274 O O . ARG A 1 165 ? -4.015 -5.589 2.354 1.00 94.25 165 ARG A O 1
ATOM 1281 N N . THR A 1 166 ? -5.221 -3.737 2.807 1.00 94.56 166 THR A N 1
ATOM 1282 C CA . THR A 1 166 ? -4.087 -2.841 3.072 1.00 94.56 166 THR A CA 1
ATOM 1283 C C . THR A 1 166 ? -3.294 -3.324 4.284 1.00 94.56 166 THR A C 1
ATOM 1285 O O . THR A 1 166 ? -3.855 -3.560 5.352 1.00 94.56 166 THR A O 1
ATOM 1288 N N . LEU A 1 167 ? -1.990 -3.512 4.102 1.00 95.50 167 LEU A N 1
ATOM 1289 C CA . LEU A 1 167 ? -1.071 -4.064 5.098 1.00 95.50 167 LEU A CA 1
ATOM 1290 C C . LEU A 1 167 ? -0.309 -2.968 5.839 1.00 95.50 167 LEU A C 1
ATOM 1292 O O . LEU A 1 167 ? -0.086 -3.070 7.041 1.00 95.50 167 LEU A O 1
ATOM 1296 N N . PHE A 1 168 ? 0.069 -1.912 5.132 1.00 95.19 168 PHE A N 1
ATOM 1297 C CA . PHE A 1 168 ? 0.691 -0.733 5.713 1.00 95.19 168 PHE A CA 1
ATOM 1298 C C . PHE A 1 168 ? 0.282 0.513 4.945 1.00 95.19 168 PHE A C 1
ATOM 1300 O O . PHE A 1 168 ? -0.102 0.447 3.772 1.00 95.19 168 PHE A O 1
ATOM 1307 N N . GLN A 1 169 ? 0.374 1.656 5.607 1.00 89.31 169 GLN A N 1
ATOM 1308 C CA . GLN A 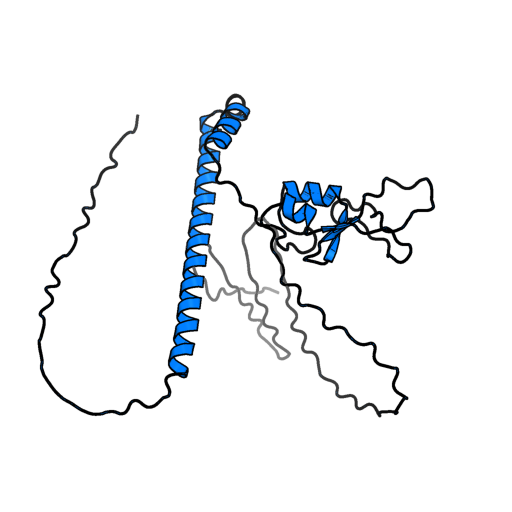1 169 ? 0.193 2.939 4.964 1.00 89.31 169 GLN A CA 1
ATOM 1309 C C . GLN A 1 169 ? 1.401 3.188 4.064 1.00 89.31 169 GLN A C 1
ATOM 1311 O O . GLN A 1 169 ? 2.549 3.186 4.506 1.00 89.31 169 GLN A O 1
ATOM 1316 N N . VAL A 1 170 ? 1.154 3.347 2.767 1.00 82.12 170 VAL A N 1
ATOM 1317 C CA . VAL A 1 170 ? 2.170 3.928 1.894 1.00 82.12 170 VAL A CA 1
ATOM 1318 C C . VAL A 1 170 ? 2.033 5.408 2.140 1.00 82.12 170 VAL A C 1
ATOM 1320 O O . VAL A 1 170 ? 1.097 6.036 1.649 1.00 82.12 170 VAL A O 1
ATOM 1323 N N . HIS A 1 171 ? 2.954 5.969 2.915 1.00 72.88 171 HIS A N 1
ATOM 1324 C CA . HIS A 1 171 ? 3.327 7.339 2.632 1.00 72.88 171 HIS A CA 1
ATOM 1325 C C . HIS A 1 171 ? 3.850 7.295 1.208 1.00 72.88 171 HIS A C 1
ATOM 1327 O O . HIS A 1 171 ? 4.964 6.841 0.979 1.00 72.88 171 HIS A O 1
ATOM 1333 N N . ILE A 1 172 ? 2.996 7.624 0.239 1.00 65.00 172 ILE A N 1
ATOM 1334 C CA . ILE A 1 172 ? 3.475 7.981 -1.083 1.00 65.00 172 ILE A CA 1
ATOM 1335 C C . ILE A 1 172 ? 4.201 9.284 -0.776 1.00 65.00 172 ILE A C 1
ATOM 1337 O O . ILE A 1 172 ? 3.508 10.253 -0.446 1.00 65.00 172 ILE A O 1
ATOM 1341 N N . PRO A 1 173 ? 5.549 9.308 -0.714 1.00 66.31 173 PRO A N 1
ATOM 1342 C CA . PRO A 1 173 ? 6.215 10.580 -0.535 1.00 66.31 173 PRO A CA 1
ATOM 1343 C C . PRO A 1 173 ? 5.690 11.470 -1.658 1.00 66.31 173 PRO A C 1
ATOM 1345 O O . PRO A 1 173 ? 5.585 11.027 -2.809 1.00 66.31 173 PRO A O 1
ATOM 1348 N N . ARG A 1 174 ? 5.238 12.678 -1.302 1.00 76.00 174 ARG A N 1
ATOM 1349 C CA . ARG A 1 174 ? 4.951 13.694 -2.314 1.00 76.00 174 ARG A CA 1
ATOM 1350 C C . ARG A 1 174 ? 6.182 13.730 -3.203 1.00 76.00 174 ARG A C 1
ATOM 1352 O O . ARG A 1 174 ? 7.281 13.786 -2.658 1.00 76.00 174 ARG A O 1
ATOM 1359 N N . ILE A 1 175 ? 5.988 13.599 -4.515 1.00 85.56 175 ILE A N 1
ATOM 1360 C CA . ILE A 1 175 ? 7.095 13.624 -5.471 1.00 85.56 175 ILE A CA 1
ATOM 1361 C C . ILE A 1 175 ? 7.898 14.888 -5.159 1.00 85.56 175 ILE A C 1
ATOM 1363 O O . ILE A 1 175 ? 7.357 15.990 -5.288 1.00 85.56 175 ILE A O 1
ATOM 1367 N N . THR A 1 176 ? 9.124 14.734 -4.657 1.00 88.88 176 THR A N 1
ATOM 1368 C CA . THR A 1 176 ? 9.935 15.894 -4.279 1.00 88.88 176 THR A CA 1
ATOM 1369 C C . THR A 1 176 ? 10.636 16.455 -5.509 1.00 88.88 176 THR A C 1
ATOM 1371 O O . THR A 1 176 ? 10.697 15.812 -6.562 1.00 88.88 176 THR A O 1
ATOM 1374 N N . GLN A 1 177 ? 11.187 17.662 -5.387 1.00 90.25 177 GLN A N 1
ATOM 1375 C CA . GLN A 1 177 ? 11.974 18.245 -6.469 1.00 90.25 177 GLN A CA 1
ATOM 1376 C C . GLN A 1 177 ? 13.201 17.378 -6.795 1.00 90.25 177 GLN A C 1
ATOM 1378 O O . GLN A 1 177 ? 13.537 17.210 -7.964 1.00 90.25 177 GLN A O 1
ATOM 1383 N N . GLU A 1 178 ? 13.818 16.738 -5.797 1.00 90.56 178 GLU A N 1
ATOM 1384 C CA . GLU A 1 178 ? 14.939 15.820 -6.018 1.00 90.56 178 GLU A CA 1
ATOM 1385 C C . GLU A 1 178 ? 14.534 14.600 -6.855 1.00 90.56 178 GLU A C 1
ATOM 1387 O O . GLU A 1 178 ? 15.286 14.200 -7.747 1.00 90.56 178 GLU A O 1
ATOM 1392 N N . ASP A 1 179 ? 13.349 14.028 -6.612 1.00 86.38 179 ASP A N 1
ATOM 1393 C CA . ASP A 1 179 ? 12.827 12.913 -7.409 1.00 86.38 179 ASP A CA 1
ATOM 1394 C C . ASP A 1 179 ? 12.629 13.337 -8.872 1.00 86.38 179 ASP A C 1
ATOM 1396 O O . ASP A 1 179 ? 13.021 12.618 -9.799 1.00 86.38 179 ASP A O 1
ATOM 1400 N N . ILE A 1 180 ? 12.075 14.536 -9.083 1.00 93.06 180 ILE A N 1
ATOM 1401 C CA . ILE A 1 180 ? 11.900 15.142 -10.409 1.00 93.06 180 ILE A CA 1
ATOM 1402 C C . ILE A 1 180 ? 13.262 15.300 -11.093 1.00 93.06 180 ILE A C 1
ATOM 1404 O O . ILE A 1 180 ? 13.439 14.841 -12.225 1.00 93.06 180 ILE A O 1
ATOM 1408 N N . ASP A 1 181 ? 14.249 15.864 -10.400 1.00 94.12 181 ASP A N 1
ATOM 1409 C CA . ASP A 1 181 ? 15.589 16.109 -10.936 1.00 94.12 181 ASP A CA 1
ATOM 1410 C C . ASP A 1 181 ? 16.333 14.807 -11.267 1.00 94.12 181 ASP A C 1
ATOM 1412 O O . ASP A 1 181 ? 17.103 14.741 -12.234 1.00 94.12 181 ASP A O 1
ATOM 1416 N N . VAL A 1 182 ? 16.133 13.744 -10.482 1.00 93.56 182 VAL A N 1
ATOM 1417 C CA . VAL A 1 182 ? 16.681 12.409 -10.774 1.00 93.56 182 VAL A CA 1
ATOM 1418 C C . VAL A 1 182 ? 16.053 11.842 -12.045 1.00 93.56 182 VAL A C 1
ATOM 1420 O O . VAL A 1 182 ? 16.778 11.335 -12.911 1.00 93.56 182 VAL A O 1
ATOM 1423 N N . VAL A 1 183 ? 14.732 11.955 -12.201 1.00 93.00 183 VAL A N 1
ATOM 1424 C CA . VAL A 1 183 ? 14.024 11.470 -13.394 1.00 93.00 183 VAL A CA 1
ATOM 1425 C C . VAL A 1 183 ? 14.429 12.271 -14.634 1.00 93.00 183 VAL A C 1
ATOM 1427 O O . VAL A 1 183 ? 14.745 11.669 -15.665 1.00 93.00 183 VAL A O 1
ATOM 1430 N N . ILE A 1 184 ? 14.507 13.602 -14.541 1.00 96.25 184 ILE A N 1
ATOM 1431 C CA . ILE A 1 184 ? 14.943 14.476 -15.641 1.00 96.25 184 ILE A CA 1
ATOM 1432 C C . ILE A 1 184 ? 16.382 14.154 -16.049 1.00 96.25 184 ILE A C 1
ATOM 1434 O O . ILE A 1 184 ? 16.642 13.961 -17.237 1.00 96.25 184 ILE A O 1
ATOM 1438 N N . ARG A 1 185 ? 17.319 14.005 -15.103 1.00 94.81 185 ARG A N 1
ATOM 1439 C CA . ARG A 1 185 ? 18.704 13.616 -15.434 1.00 94.81 185 ARG A CA 1
ATOM 1440 C C . ARG A 1 185 ? 18.773 12.239 -16.104 1.00 94.81 185 ARG A C 1
ATOM 1442 O O . ARG A 1 185 ? 19.495 12.055 -17.087 1.00 94.81 185 ARG A O 1
ATOM 1449 N N . SER A 1 186 ? 17.991 11.278 -15.613 1.00 94.25 186 SER A N 1
ATOM 1450 C CA . SER A 1 186 ? 18.048 9.880 -16.065 1.00 94.25 186 SER A CA 1
ATOM 1451 C C . SER A 1 186 ? 17.343 9.626 -17.401 1.00 94.25 186 SER A C 1
ATOM 1453 O O . SER A 1 186 ? 17.757 8.740 -18.157 1.00 94.25 186 SER A O 1
ATOM 1455 N N . LEU A 1 187 ? 16.269 10.365 -17.693 1.00 91.88 187 LEU A N 1
ATOM 1456 C CA . LEU A 1 187 ? 15.404 10.138 -18.857 1.00 91.88 187 LEU A CA 1
ATOM 1457 C C . LEU A 1 187 ? 15.395 11.304 -19.850 1.00 91.88 187 LEU A C 1
ATOM 1459 O O . LEU A 1 187 ? 15.120 11.079 -21.030 1.00 91.88 187 LEU A O 1
ATOM 1463 N N . GLY A 1 188 ? 15.731 12.519 -19.417 1.00 93.94 188 GLY A N 1
ATOM 1464 C CA . GLY A 1 188 ? 15.675 13.727 -20.24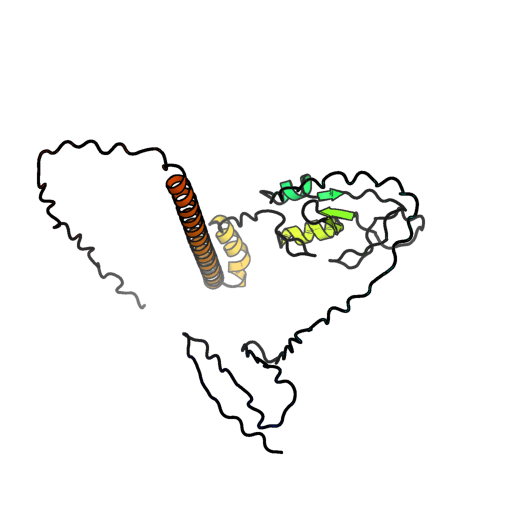5 1.00 93.94 188 GLY A CA 1
ATOM 1465 C C . GLY A 1 188 ? 16.542 13.635 -21.498 1.00 93.94 188 GLY A C 1
ATOM 1466 O O . GLY A 1 188 ? 16.094 14.018 -22.574 1.00 93.94 188 GLY A O 1
ATOM 1467 N N . HIS A 1 189 ? 17.725 13.016 -21.405 1.00 95.12 189 HIS A N 1
ATOM 1468 C CA . HIS A 1 189 ? 18.610 12.816 -22.561 1.00 95.12 189 HIS A CA 1
ATOM 1469 C C . HIS A 1 189 ? 18.047 11.840 -23.611 1.00 95.12 189 HIS A C 1
ATOM 1471 O O . HIS A 1 189 ? 18.416 11.921 -24.777 1.00 95.12 189 HIS A O 1
ATOM 1477 N N . ARG A 1 190 ? 17.171 10.905 -23.212 1.00 92.88 190 ARG A N 1
ATOM 1478 C CA . ARG A 1 190 ? 16.593 9.886 -24.108 1.00 92.88 190 ARG A CA 1
ATOM 1479 C C . ARG A 1 190 ? 15.259 10.303 -24.713 1.00 92.88 190 ARG A C 1
ATOM 1481 O O . ARG A 1 190 ? 14.972 9.935 -25.846 1.00 92.88 190 ARG A O 1
ATOM 1488 N N . TYR A 1 191 ? 14.442 11.028 -23.956 1.00 94.69 191 TYR A N 1
ATOM 1489 C CA . TYR A 1 191 ? 13.041 11.278 -24.312 1.00 94.69 191 TYR A CA 1
ATOM 1490 C C . TYR A 1 191 ? 12.686 12.765 -24.454 1.00 94.69 191 TYR A C 1
ATOM 1492 O O . TYR A 1 191 ? 11.551 13.072 -24.822 1.00 94.69 191 TYR A O 1
ATOM 1500 N N . GLY A 1 192 ? 13.640 13.664 -24.192 1.00 96.25 192 GLY A N 1
ATOM 1501 C CA . GLY A 1 192 ? 13.437 15.111 -24.146 1.00 96.25 192 GLY A CA 1
ATOM 1502 C C . GLY A 1 192 ? 12.958 15.575 -22.769 1.00 96.25 192 GLY A C 1
ATOM 1503 O O . GLY A 1 192 ? 12.066 14.967 -22.173 1.00 96.25 192 GLY A O 1
ATOM 1504 N N . VAL A 1 193 ? 13.553 16.657 -22.261 1.00 95.94 193 VAL A N 1
ATOM 1505 C CA . VAL A 1 193 ? 13.244 17.208 -20.930 1.00 95.94 193 VAL A CA 1
ATOM 1506 C C . VAL A 1 193 ? 11.783 17.653 -20.851 1.00 95.94 193 VAL A C 1
ATOM 1508 O O . VAL A 1 193 ? 11.075 17.209 -19.952 1.00 95.94 193 VAL A O 1
ATOM 1511 N N . ASP A 1 194 ? 11.292 18.408 -21.836 1.00 95.31 194 ASP A N 1
ATOM 1512 C CA . ASP A 1 194 ? 9.931 18.974 -21.821 1.00 95.31 194 ASP A CA 1
ATOM 1513 C C . ASP A 1 194 ? 8.836 17.905 -21.759 1.00 95.31 194 ASP A C 1
ATOM 1515 O O . ASP A 1 194 ? 7.830 18.048 -21.056 1.00 95.31 194 ASP A O 1
ATOM 1519 N N . ARG A 1 195 ? 9.047 16.780 -22.451 1.00 93.50 195 ARG A N 1
ATOM 1520 C CA . ARG A 1 195 ? 8.106 15.655 -22.448 1.00 93.50 195 ARG A CA 1
ATOM 1521 C C . ARG A 1 195 ? 8.058 14.972 -21.085 1.00 93.50 195 ARG A C 1
ATOM 1523 O O . ARG A 1 195 ? 6.975 14.641 -20.604 1.00 93.50 195 ARG A O 1
ATOM 1530 N N . ILE A 1 196 ? 9.219 14.759 -20.468 1.00 94.81 196 ILE A N 1
ATOM 1531 C CA . ILE A 1 196 ? 9.317 14.161 -19.133 1.00 94.81 196 ILE A CA 1
ATOM 1532 C C . ILE A 1 196 ? 8.717 15.101 -18.081 1.00 94.81 196 ILE A C 1
ATOM 1534 O O . ILE A 1 196 ? 7.908 14.652 -17.270 1.00 94.81 196 ILE A O 1
ATOM 1538 N N . VAL A 1 197 ? 9.027 16.398 -18.142 1.00 93.94 197 VAL A N 1
ATOM 1539 C CA . VAL A 1 197 ? 8.457 17.423 -17.252 1.00 93.94 197 VAL A CA 1
ATOM 1540 C C . VAL A 1 197 ? 6.935 17.472 -17.377 1.00 93.94 197 VAL A C 1
ATOM 1542 O O . VAL A 1 197 ? 6.244 17.452 -16.364 1.00 93.94 197 VAL A O 1
ATOM 1545 N N . SER A 1 198 ? 6.392 17.440 -18.597 1.00 93.31 198 SER A N 1
ATOM 1546 C CA . SER A 1 198 ? 4.938 17.449 -18.822 1.00 93.31 198 SER A CA 1
ATOM 1547 C C . SER A 1 198 ? 4.235 16.240 -18.190 1.00 93.31 198 SER A C 1
ATOM 1549 O O . SER A 1 198 ? 3.176 16.384 -17.574 1.00 93.31 198 SER A O 1
ATOM 1551 N N . LEU A 1 199 ? 4.833 15.047 -18.298 1.00 91.75 199 LEU A N 1
ATOM 1552 C CA . LEU A 1 199 ? 4.307 13.823 -17.684 1.00 91.75 199 LEU A CA 1
ATOM 1553 C C . LEU A 1 199 ? 4.390 13.863 -16.154 1.00 91.75 199 LEU A C 1
ATOM 1555 O O . LEU A 1 199 ? 3.441 13.462 -15.476 1.00 91.75 199 LEU A O 1
ATOM 1559 N N . LEU A 1 200 ? 5.498 14.367 -15.606 1.00 93.06 200 LEU A N 1
ATOM 1560 C CA . LEU A 1 200 ? 5.659 14.553 -14.164 1.00 93.06 200 LEU A CA 1
ATOM 1561 C C . LEU A 1 200 ? 4.647 15.570 -13.628 1.00 93.06 200 LEU A C 1
ATOM 1563 O O . LEU A 1 200 ? 3.949 15.271 -12.663 1.00 93.06 200 LEU A O 1
ATOM 1567 N N . ALA A 1 201 ? 4.470 16.706 -14.302 1.00 92.56 201 ALA A N 1
ATOM 1568 C CA . ALA A 1 201 ? 3.477 17.713 -13.937 1.00 92.56 201 ALA A CA 1
ATOM 1569 C C . ALA A 1 201 ? 2.048 17.144 -13.954 1.00 92.56 201 ALA A C 1
ATOM 1571 O O . ALA A 1 201 ? 1.262 17.400 -13.042 1.00 92.56 201 ALA A O 1
ATOM 1572 N N . GLN A 1 202 ? 1.703 16.320 -14.951 1.00 91.94 202 GLN A N 1
ATOM 1573 C CA . GLN A 1 202 ? 0.410 15.632 -14.982 1.00 91.94 202 GLN A CA 1
ATOM 1574 C C . GLN A 1 202 ? 0.243 14.668 -13.799 1.00 91.94 202 GLN A C 1
ATOM 1576 O O . GLN A 1 202 ? -0.847 14.571 -13.230 1.00 91.94 202 GLN A O 1
ATOM 1581 N N . ARG A 1 203 ? 1.310 13.959 -13.417 1.00 88.38 203 ARG A N 1
ATOM 1582 C CA . ARG A 1 203 ? 1.287 13.039 -12.278 1.00 88.38 203 ARG A CA 1
ATOM 1583 C C . ARG A 1 203 ? 1.132 13.774 -10.946 1.00 88.38 203 ARG A C 1
ATOM 1585 O O . ARG A 1 203 ? 0.340 13.314 -10.128 1.00 88.38 203 ARG A O 1
ATOM 1592 N N . ILE A 1 204 ? 1.834 14.890 -10.760 1.00 89.06 204 ILE A N 1
ATOM 1593 C CA . ILE A 1 204 ? 1.762 15.727 -9.553 1.00 89.06 204 ILE A CA 1
ATOM 1594 C C . ILE A 1 204 ? 0.347 16.283 -9.390 1.00 89.06 204 ILE A C 1
ATOM 1596 O O . ILE A 1 204 ? -0.289 16.009 -8.379 1.00 89.06 204 ILE A O 1
ATOM 1600 N N . ARG A 1 205 ? -0.223 16.896 -10.441 1.00 91.12 205 ARG A N 1
ATOM 1601 C CA . ARG A 1 205 ? -1.619 17.378 -10.419 1.00 91.12 205 ARG A CA 1
ATOM 1602 C C . ARG A 1 205 ? -2.616 16.289 -10.024 1.00 91.12 205 ARG A C 1
ATOM 1604 O O . ARG A 1 205 ? -3.576 16.552 -9.307 1.00 91.12 205 ARG A O 1
ATOM 1611 N N . LYS A 1 206 ? -2.398 15.056 -10.493 1.00 87.50 206 LYS A N 1
ATOM 1612 C CA . LYS A 1 206 ? -3.251 13.922 -10.126 1.00 87.50 206 LYS A CA 1
ATOM 1613 C C . LYS A 1 206 ? -3.129 13.576 -8.638 1.00 87.50 206 LYS A C 1
ATOM 1615 O O . LYS A 1 206 ? -4.149 13.326 -8.007 1.00 87.50 206 LYS A O 1
ATOM 1620 N N . GLN A 1 207 ? -1.915 13.563 -8.090 1.00 84.12 207 GLN A N 1
ATOM 1621 C CA . GLN A 1 207 ? -1.700 13.318 -6.661 1.00 84.12 207 GLN A CA 1
ATOM 1622 C C . GLN A 1 207 ? -2.295 14.426 -5.792 1.00 84.12 207 GLN A C 1
ATOM 1624 O O . GLN A 1 207 ? -2.900 14.118 -4.768 1.00 84.12 207 GLN A O 1
ATOM 1629 N N . ASP A 1 208 ? -2.174 15.686 -6.210 1.00 86.88 208 ASP A N 1
ATOM 1630 C CA . ASP A 1 208 ? -2.753 16.820 -5.487 1.00 86.88 208 ASP A CA 1
ATOM 1631 C C . ASP A 1 208 ? -4.280 16.730 -5.454 1.00 86.88 208 ASP A C 1
ATOM 1633 O O . ASP A 1 208 ? -4.886 16.887 -4.396 1.00 86.88 208 ASP A O 1
ATOM 1637 N N . LEU A 1 209 ? -4.912 16.374 -6.579 1.00 90.19 209 LEU A N 1
ATOM 1638 C CA . LEU A 1 209 ? -6.356 16.150 -6.627 1.00 90.19 209 LEU A CA 1
ATOM 1639 C C . LEU A 1 209 ? -6.784 14.991 -5.714 1.00 90.19 209 LEU A C 1
ATOM 1641 O O . LEU A 1 209 ? -7.745 15.121 -4.960 1.00 90.19 209 LEU A O 1
ATOM 1645 N N . GLU A 1 210 ? -6.064 13.867 -5.750 1.00 85.00 210 GLU A N 1
ATOM 1646 C CA . GLU A 1 210 ? -6.323 12.725 -4.864 1.00 85.00 210 GLU A CA 1
ATOM 1647 C C . GLU A 1 210 ? -6.169 13.112 -3.381 1.00 85.00 210 GLU A C 1
ATOM 1649 O O . GLU A 1 210 ? -6.966 12.676 -2.547 1.00 85.00 210 GLU A O 1
ATOM 1654 N N . ALA A 1 211 ? -5.199 13.969 -3.049 1.00 84.19 211 ALA A N 1
ATOM 1655 C CA . ALA A 1 211 ? -5.000 14.483 -1.697 1.00 84.19 211 ALA A CA 1
ATOM 1656 C C . ALA A 1 211 ? -6.126 15.435 -1.256 1.00 84.19 211 ALA A C 1
ATOM 1658 O O . ALA A 1 211 ? -6.596 15.325 -0.124 1.00 84.19 211 ALA A O 1
ATOM 1659 N N . VAL A 1 212 ? -6.603 16.320 -2.138 1.00 89.12 212 VAL A N 1
ATOM 1660 C CA . VAL A 1 212 ? -7.749 17.206 -1.857 1.00 89.12 212 VAL A CA 1
ATOM 1661 C C . VAL A 1 212 ? -9.019 16.393 -1.624 1.00 89.12 212 VAL A C 1
ATOM 1663 O O . VAL A 1 212 ? -9.714 16.618 -0.635 1.00 89.12 212 VAL A O 1
ATOM 1666 N N . VAL A 1 213 ? -9.296 15.403 -2.477 1.00 91.06 213 VAL A N 1
ATOM 1667 C CA . VAL A 1 213 ? -10.450 14.503 -2.309 1.00 91.06 213 VAL A CA 1
ATOM 1668 C C . VAL A 1 213 ? -10.355 13.739 -0.986 1.00 91.06 213 VAL A C 1
ATOM 1670 O O . VAL A 1 213 ? -11.348 13.600 -0.273 1.00 91.06 213 VAL A O 1
ATOM 1673 N N . MET A 1 214 ? -9.158 13.270 -0.622 1.00 83.94 214 MET A N 1
ATOM 1674 C CA . MET A 1 214 ? -8.927 12.617 0.667 1.00 83.94 214 MET A CA 1
ATOM 1675 C C . MET A 1 214 ? -9.188 13.569 1.844 1.00 83.94 214 MET A C 1
ATOM 1677 O O . MET A 1 214 ? -9.829 13.165 2.812 1.00 83.94 214 MET A O 1
ATOM 1681 N N . MET A 1 215 ? -8.741 14.825 1.754 1.00 87.25 215 MET A N 1
ATOM 1682 C CA . MET A 1 215 ? -8.961 15.840 2.788 1.00 87.25 215 MET A CA 1
ATOM 1683 C C . MET A 1 215 ? -10.446 16.185 2.946 1.00 87.25 215 MET A C 1
ATOM 1685 O O . MET A 1 215 ? -10.933 16.231 4.072 1.00 87.25 215 MET A O 1
ATOM 1689 N N . GLN A 1 216 ? -11.178 16.357 1.840 1.00 94.00 216 GLN A N 1
ATOM 1690 C CA . GLN A 1 216 ? -12.626 16.600 1.859 1.00 94.00 216 GLN A CA 1
ATOM 1691 C C . GLN A 1 216 ? -13.380 15.444 2.510 1.00 94.00 216 GLN A C 1
ATOM 1693 O O . GLN A 1 216 ? -14.226 15.665 3.372 1.00 94.00 216 GLN A O 1
ATOM 1698 N N . LYS A 1 217 ? -13.030 14.204 2.150 1.00 91.00 217 LYS A N 1
ATOM 1699 C CA . LYS A 1 217 ? -13.635 13.019 2.757 1.00 91.00 217 LYS A CA 1
ATOM 1700 C C . LYS A 1 217 ? -13.381 12.966 4.266 1.00 91.00 217 LYS A C 1
ATOM 1702 O O . LYS A 1 217 ? -14.302 12.689 5.023 1.00 91.00 217 LYS A O 1
ATOM 1707 N N . ASN A 1 218 ? -12.153 13.257 4.696 1.00 83.56 218 ASN A N 1
ATOM 1708 C CA . ASN A 1 218 ? -11.806 13.286 6.116 1.00 83.56 218 ASN A CA 1
ATOM 1709 C C . ASN A 1 218 ? -12.559 14.400 6.865 1.00 83.56 218 ASN A C 1
ATOM 1711 O O . ASN A 1 218 ? -13.025 14.183 7.976 1.00 83.56 218 ASN A O 1
ATOM 1715 N N . GLN A 1 219 ? -12.727 15.574 6.248 1.00 92.38 219 GLN A N 1
ATOM 1716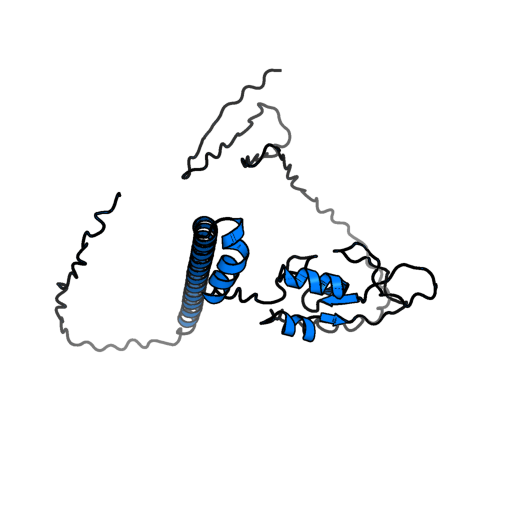 C CA . GLN A 1 219 ? -13.511 16.675 6.815 1.00 92.38 219 GLN A CA 1
ATOM 1717 C C . GLN A 1 219 ? -14.995 16.309 6.953 1.00 92.38 219 GLN A C 1
ATOM 1719 O O . GLN A 1 219 ? -15.619 16.634 7.963 1.00 92.38 219 GLN A O 1
ATOM 1724 N N . GLU A 1 220 ? -15.565 15.624 5.961 1.00 96.25 220 GLU A N 1
ATOM 1725 C CA . GLU A 1 220 ? -16.946 15.145 6.020 1.00 96.25 220 GLU A CA 1
ATOM 1726 C C . GLU A 1 220 ? -17.142 14.095 7.121 1.00 96.25 220 GLU A C 1
ATOM 1728 O O . GLU A 1 220 ? -18.143 14.148 7.833 1.00 96.25 220 GLU A O 1
ATOM 1733 N N . GLU A 1 221 ? -16.172 13.195 7.302 1.00 90.69 221 GLU A N 1
ATOM 1734 C CA . GLU A 1 221 ? -16.162 12.202 8.381 1.00 90.69 221 GLU A CA 1
ATOM 1735 C C . GLU A 1 221 ? -16.096 12.883 9.755 1.00 90.69 221 GLU A C 1
ATOM 1737 O O . GLU A 1 221 ? -16.951 12.637 10.597 1.00 90.69 221 GLU A O 1
ATOM 1742 N N . THR A 1 222 ? -15.203 13.862 9.943 1.00 88.50 222 THR A N 1
ATOM 1743 C CA . THR A 1 222 ? -15.150 14.657 11.185 1.00 88.50 222 THR A CA 1
ATOM 1744 C C . THR A 1 222 ? -16.449 15.420 11.453 1.00 88.50 222 THR A C 1
ATOM 1746 O O . THR A 1 222 ? -16.912 15.467 12.590 1.00 88.50 222 THR A O 1
ATOM 1749 N N . ARG A 1 223 ? -17.071 16.006 10.422 1.00 92.88 223 ARG A N 1
ATOM 1750 C CA . ARG A 1 223 ? -18.358 16.707 10.568 1.00 92.88 223 ARG A CA 1
ATOM 1751 C C . ARG A 1 223 ? -19.487 15.743 10.935 1.00 92.88 223 ARG A C 1
ATOM 1753 O O . ARG A 1 223 ? -20.376 16.105 11.702 1.00 92.88 223 ARG A O 1
ATOM 1760 N N . ARG A 1 224 ? -19.461 14.529 10.381 1.00 92.25 224 ARG A N 1
ATOM 1761 C CA . ARG A 1 224 ? -20.410 13.464 10.709 1.00 92.25 224 ARG A CA 1
ATOM 1762 C C . ARG A 1 224 ? -20.265 13.038 12.171 1.00 92.25 224 ARG A C 1
ATOM 1764 O O . ARG A 1 224 ? -21.273 13.007 12.868 1.00 92.25 224 ARG A O 1
ATOM 1771 N N . ASP A 1 225 ? -19.040 12.803 12.633 1.00 86.25 225 ASP A N 1
ATOM 1772 C CA . ASP A 1 225 ? -18.757 12.425 14.023 1.00 86.25 225 ASP A CA 1
ATOM 1773 C C . ASP A 1 225 ? -19.154 13.541 15.005 1.00 86.25 225 ASP A C 1
ATOM 1775 O O . ASP A 1 225 ? -19.702 13.277 16.074 1.00 86.25 225 ASP A O 1
ATOM 1779 N N . GLN A 1 226 ? -18.935 14.807 14.627 1.00 92.12 226 GLN A N 1
ATOM 1780 C CA . GLN A 1 226 ? -19.364 15.962 15.418 1.00 92.12 226 GLN A CA 1
ATOM 1781 C C . GLN A 1 226 ? -20.891 16.022 15.573 1.00 92.12 226 GLN A C 1
ATOM 1783 O O . GLN A 1 226 ? -21.384 16.342 16.653 1.00 92.12 226 GLN A O 1
ATOM 1788 N N . PHE A 1 227 ? -21.640 15.708 14.512 1.00 89.69 227 PHE A N 1
ATOM 1789 C CA . PHE A 1 227 ? -23.101 15.666 14.567 1.00 89.69 227 PHE A CA 1
ATOM 1790 C C . PHE A 1 227 ? -23.607 14.485 15.411 1.00 89.69 227 PHE A C 1
ATOM 1792 O O . PHE A 1 227 ? -24.543 14.651 16.187 1.00 89.69 227 PHE A O 1
ATOM 1799 N N . GLU A 1 228 ? -22.958 13.319 15.314 1.00 88.62 228 GLU A N 1
ATOM 1800 C CA . GLU A 1 228 ? -23.308 12.125 16.099 1.00 88.62 228 GLU A CA 1
ATOM 1801 C C . GLU A 1 228 ? -23.078 12.329 17.609 1.00 88.62 228 GLU A C 1
ATOM 1803 O O . GLU A 1 228 ? -23.901 11.900 18.416 1.00 88.62 228 GLU A O 1
ATOM 1808 N N . MET A 1 229 ? -22.020 13.052 18.002 1.00 79.38 229 MET A N 1
ATOM 1809 C CA . MET A 1 229 ? -21.796 13.420 19.409 1.00 79.38 229 MET A CA 1
ATOM 1810 C C . MET A 1 229 ? -22.822 14.441 19.931 1.00 79.38 229 MET A C 1
ATOM 1812 O O . MET A 1 229 ? -23.270 14.320 21.068 1.00 79.38 229 MET A O 1
ATOM 1816 N N . ALA A 1 230 ? -23.235 15.417 19.113 1.00 81.81 230 ALA A N 1
ATOM 1817 C CA . ALA A 1 230 ? -24.222 16.422 19.522 1.00 81.81 230 ALA A CA 1
ATOM 1818 C C . ALA A 1 230 ? -25.619 15.822 19.785 1.00 81.81 230 ALA A C 1
ATOM 1820 O O . ALA A 1 230 ? -26.349 16.319 20.639 1.00 81.81 230 ALA A O 1
ATOM 1821 N N . GLU A 1 231 ? -25.994 14.747 19.085 1.00 81.00 231 GLU A N 1
ATOM 1822 C CA . GLU A 1 231 ? -27.281 14.067 19.287 1.00 81.00 231 GLU A CA 1
ATOM 1823 C C . GLU A 1 231 ? -27.342 13.308 20.628 1.00 81.00 231 GLU A C 1
ATOM 1825 O O . GLU A 1 231 ? -28.416 13.175 21.214 1.00 81.00 231 GLU A O 1
ATOM 1830 N N . GLN A 1 232 ? -26.200 12.848 21.153 1.00 73.06 232 GLN A N 1
ATOM 1831 C CA . GLN A 1 232 ? -26.132 12.126 22.430 1.00 73.06 232 GLN A CA 1
ATOM 1832 C C . GLN A 1 232 ? -26.190 13.055 23.650 1.00 73.06 232 GLN A C 1
ATOM 1834 O O . GLN A 1 232 ? -26.891 12.722 24.604 1.00 73.06 232 GLN A O 1
ATOM 1839 N N . ASP A 1 233 ? -25.565 14.235 23.597 1.00 68.38 233 ASP A N 1
ATOM 1840 C CA . ASP A 1 233 ? -25.656 15.233 24.681 1.00 68.38 233 ASP A CA 1
ATOM 1841 C C . ASP A 1 233 ? -27.064 15.848 24.803 1.00 68.38 233 ASP A C 1
ATOM 1843 O O . ASP A 1 233 ? -27.503 16.205 25.896 1.00 68.38 233 ASP A O 1
ATOM 1847 N N . TRP A 1 234 ? -27.824 15.926 23.704 1.00 75.81 234 TRP A N 1
ATOM 1848 C CA . TRP A 1 234 ? -29.210 16.414 23.734 1.00 75.81 234 TRP A CA 1
ATOM 1849 C C . TRP A 1 234 ? -30.192 15.466 24.440 1.00 75.81 234 TRP A C 1
ATOM 1851 O O . TRP A 1 234 ? -31.260 15.912 24.858 1.00 75.81 234 TRP A O 1
ATOM 1861 N N . LEU A 1 235 ? -29.866 14.176 24.579 1.00 63.12 235 LEU A N 1
ATOM 1862 C CA . LEU A 1 235 ? -30.760 13.181 25.185 1.00 63.12 235 LEU A CA 1
ATOM 1863 C C . LEU A 1 235 ? -30.520 12.951 26.687 1.00 63.12 235 LEU A C 1
ATOM 1865 O O . LEU A 1 235 ? -31.374 12.324 27.314 1.00 63.12 235 LEU A O 1
ATOM 1869 N N . ASP A 1 236 ? -29.421 13.455 27.264 1.00 59.56 236 ASP A N 1
ATOM 1870 C CA . ASP A 1 236 ? -29.093 13.272 28.694 1.00 59.56 236 ASP A CA 1
ATOM 1871 C C . ASP A 1 236 ? -29.377 14.518 29.560 1.00 59.56 236 ASP A C 1
ATOM 1873 O O . ASP A 1 236 ? -29.466 14.422 30.780 1.00 59.56 236 ASP A O 1
ATOM 1877 N N . ASN A 1 237 ? -29.656 15.681 28.954 1.00 57.62 237 ASN A N 1
ATOM 1878 C CA . ASN A 1 237 ? -30.129 16.879 29.672 1.00 57.62 237 ASN A CA 1
ATOM 1879 C C . ASN A 1 237 ? -31.648 16.852 29.942 1.00 57.62 237 ASN A C 1
ATOM 1881 O O . ASN A 1 237 ? -32.352 17.850 29.788 1.00 57.62 237 ASN A O 1
ATOM 1885 N N . GLY A 1 238 ? -32.164 15.691 30.350 1.00 56.44 238 GLY A N 1
ATOM 1886 C CA . GLY A 1 238 ? -33.531 15.536 30.855 1.00 56.44 238 GLY A CA 1
ATOM 1887 C C . GLY A 1 238 ? -33.723 16.016 32.300 1.00 56.44 238 GLY A C 1
ATOM 1888 O O . GLY A 1 238 ? -34.825 15.876 32.829 1.00 56.44 238 GLY A O 1
ATOM 1889 N N . ASP A 1 239 ? -32.682 16.563 32.934 1.00 56.38 239 ASP A N 1
ATOM 1890 C CA . ASP A 1 239 ? -32.730 17.071 34.306 1.00 56.38 239 ASP A CA 1
ATOM 1891 C C . ASP A 1 239 ? -33.232 18.529 34.324 1.00 56.38 239 ASP A C 1
ATOM 1893 O O . ASP A 1 239 ? -32.493 19.492 34.142 1.00 56.38 239 ASP A O 1
ATOM 1897 N N . GLU A 1 240 ? -34.552 18.640 34.475 1.00 58.25 240 GLU A N 1
ATOM 1898 C CA . GLU A 1 240 ? -35.228 19.615 35.340 1.00 58.25 240 GLU A CA 1
ATOM 1899 C C . GLU A 1 240 ? -34.803 21.095 35.187 1.00 58.25 240 GLU A C 1
ATOM 1901 O O . GLU A 1 240 ? -34.239 21.708 36.090 1.00 58.25 240 GLU A O 1
ATOM 1906 N N . LEU A 1 241 ? -35.146 21.717 34.049 1.00 56.69 241 LEU A N 1
ATOM 1907 C CA . LEU A 1 241 ? -35.214 23.182 33.968 1.00 56.69 241 LEU A CA 1
ATOM 1908 C C . LEU A 1 241 ? -36.414 23.680 34.791 1.00 56.69 241 LEU A C 1
ATOM 1910 O O . LEU A 1 241 ? -37.552 23.689 34.317 1.00 56.69 241 LEU A O 1
ATOM 1914 N N . ASP A 1 242 ? -36.134 24.085 36.029 1.00 59.97 242 ASP A N 1
ATOM 1915 C CA . ASP A 1 242 ? -37.011 24.897 36.872 1.00 59.97 242 ASP A CA 1
ATOM 1916 C C . ASP A 1 242 ? -37.154 26.295 36.249 1.00 59.97 242 ASP A C 1
ATOM 1918 O O . ASP A 1 242 ? -36.247 27.127 36.294 1.00 59.97 242 ASP A O 1
ATOM 1922 N N . VAL A 1 243 ? -38.287 26.523 35.583 1.00 55.72 243 VAL A N 1
ATOM 1923 C CA . VAL A 1 243 ? -38.648 27.796 34.949 1.00 55.72 243 VAL A CA 1
ATOM 1924 C C . VAL A 1 243 ? -39.154 28.762 36.027 1.00 55.72 243 VAL A C 1
ATOM 1926 O O . VAL A 1 243 ? -40.357 28.966 36.186 1.00 55.72 243 VAL A O 1
ATOM 1929 N N . GLY A 1 244 ? -38.225 29.362 36.769 1.00 52.34 244 GLY A N 1
ATOM 1930 C CA . GLY A 1 244 ? -38.387 30.710 37.321 1.00 52.34 244 GLY A CA 1
ATOM 1931 C C . GLY A 1 244 ? -37.602 31.645 36.399 1.00 52.34 244 GLY A C 1
ATOM 1932 O O . GLY A 1 244 ? -36.394 31.501 36.287 1.00 52.34 244 GLY A O 1
ATOM 1933 N N . GLY A 1 245 ? -38.202 32.502 35.579 1.00 60.12 245 GLY A N 1
ATOM 1934 C CA . GLY A 1 245 ? -39.245 33.439 35.956 1.00 60.12 245 GLY A CA 1
ATOM 1935 C C . GLY A 1 245 ? -38.564 34.637 36.596 1.00 60.12 245 GLY A C 1
ATOM 1936 O O . GLY A 1 245 ? -38.611 34.736 37.809 1.00 60.12 245 GLY A O 1
ATOM 1937 N N . ASP A 1 246 ? -37.893 35.455 35.785 1.00 52.38 246 ASP A N 1
ATOM 1938 C CA . ASP A 1 246 ? -37.697 36.879 36.044 1.00 52.38 246 ASP A CA 1
ATOM 1939 C C . ASP A 1 246 ? -37.404 37.569 34.705 1.00 52.38 246 ASP A C 1
ATOM 1941 O O . ASP A 1 246 ? -36.457 37.241 33.985 1.00 52.38 246 ASP A O 1
ATOM 1945 N N . ASP A 1 247 ? -38.346 38.443 34.370 1.00 62.34 247 ASP A N 1
ATOM 1946 C CA . ASP A 1 247 ? -38.284 39.484 33.362 1.00 62.34 247 ASP A CA 1
ATOM 1947 C C . ASP A 1 247 ? -37.076 40.401 33.635 1.00 62.34 247 ASP A C 1
ATOM 1949 O O . ASP A 1 247 ? -36.721 40.605 34.794 1.00 62.34 247 ASP A O 1
ATOM 1953 N N . ASP A 1 248 ? -36.430 40.923 32.589 1.00 55.09 248 ASP A N 1
ATOM 1954 C CA . ASP A 1 248 ? -36.173 42.364 32.432 1.00 55.09 248 ASP A CA 1
ATOM 1955 C C . ASP A 1 248 ? -35.094 42.660 31.370 1.00 55.09 248 ASP A C 1
ATOM 1957 O O . ASP A 1 248 ? -34.008 42.077 31.337 1.00 55.09 248 ASP A O 1
ATOM 1961 N N . ASP A 1 249 ? -35.453 43.654 30.559 1.00 55.59 249 ASP A N 1
ATOM 1962 C CA . ASP A 1 249 ? -34.614 44.633 29.869 1.00 55.59 249 ASP A CA 1
ATOM 1963 C C . ASP A 1 249 ? -33.929 44.264 28.541 1.00 55.59 249 ASP A C 1
ATOM 1965 O O . ASP A 1 249 ? -32.749 43.934 28.427 1.00 55.59 249 ASP A O 1
ATOM 1969 N N . ASP A 1 250 ? -34.757 44.455 27.510 1.00 60.69 250 ASP A N 1
ATOM 1970 C CA . ASP A 1 250 ? -34.485 45.055 26.203 1.00 60.69 250 ASP A CA 1
ATOM 1971 C C . ASP A 1 250 ? -33.243 45.979 26.134 1.00 60.69 250 ASP A C 1
ATOM 1973 O O . ASP A 1 250 ? -33.286 47.142 26.536 1.00 60.69 250 ASP A O 1
ATOM 1977 N N . GLU A 1 251 ? -32.181 45.527 25.461 1.00 58.47 251 GLU A N 1
ATOM 1978 C CA . GLU A 1 251 ? -31.250 46.417 24.754 1.00 58.47 251 GLU A CA 1
ATOM 1979 C C . GLU A 1 251 ? -31.075 45.907 23.313 1.00 58.47 251 GLU A C 1
ATOM 1981 O O . GLU A 1 251 ? -30.339 44.961 23.030 1.00 58.47 251 GLU A O 1
ATOM 1986 N N . GLU A 1 252 ? -31.827 46.514 22.388 1.00 58.34 252 GLU A N 1
ATOM 1987 C CA . GLU A 1 252 ? -31.704 46.303 20.945 1.00 58.34 252 GLU A CA 1
ATOM 1988 C C . GLU A 1 252 ? -30.361 46.871 20.448 1.00 58.34 252 GLU A C 1
ATOM 1990 O O . GLU A 1 252 ? -30.239 48.061 20.157 1.00 58.34 252 GLU A O 1
ATOM 1995 N N . GLU A 1 253 ? -29.333 46.024 20.357 1.00 58.94 253 GLU A N 1
ATOM 1996 C CA . GLU A 1 253 ? -28.049 46.389 19.750 1.00 58.94 253 GLU A CA 1
ATOM 1997 C C . GLU A 1 253 ? -28.139 46.232 18.216 1.00 58.94 253 GLU A C 1
ATOM 1999 O O . GLU A 1 253 ? -28.077 45.137 17.650 1.00 58.94 253 GLU A O 1
ATOM 2004 N N . GLU A 1 254 ? -28.360 47.361 17.538 1.00 58.41 254 GLU A N 1
ATOM 2005 C CA . GLU A 1 254 ? -28.433 47.521 16.083 1.00 58.41 254 GLU A CA 1
ATOM 2006 C C . GLU A 1 254 ? -27.084 47.146 15.428 1.00 58.41 254 GLU A C 1
ATOM 2008 O O . GLU A 1 254 ? -26.131 47.923 15.406 1.00 58.41 254 GLU A O 1
ATOM 2013 N N . PHE A 1 255 ? -26.972 45.913 14.920 1.00 52.91 255 PHE A N 1
ATOM 2014 C CA . PHE A 1 255 ? -25.769 45.427 14.238 1.00 52.91 255 PHE A CA 1
ATOM 2015 C C . PHE A 1 255 ? -25.771 45.846 12.756 1.00 52.91 255 PHE A C 1
ATOM 2017 O O . PHE A 1 255 ? -26.416 45.219 11.910 1.00 52.91 255 PHE A O 1
ATOM 2024 N N . ASP A 1 256 ? -25.030 46.913 12.447 1.00 53.47 256 ASP A N 1
ATOM 2025 C CA . ASP A 1 256 ? -24.834 47.464 11.100 1.00 53.47 256 ASP A CA 1
ATOM 2026 C C . ASP A 1 256 ? -24.145 46.459 10.149 1.00 53.47 256 ASP A C 1
ATOM 2028 O O . ASP A 1 256 ? -22.925 46.282 10.125 1.00 53.47 256 ASP A O 1
ATOM 2032 N N . ALA A 1 257 ? -24.943 45.803 9.306 1.00 61.28 257 ALA A N 1
ATOM 2033 C CA . ALA A 1 257 ? -24.525 44.751 8.378 1.00 61.28 257 ALA A CA 1
ATOM 2034 C C . ALA A 1 257 ? -23.966 45.273 7.032 1.00 61.28 257 ALA A C 1
ATOM 2036 O O . ALA A 1 257 ? -24.360 44.782 5.971 1.00 61.28 257 ALA A O 1
ATOM 2037 N N . HIS A 1 258 ? -23.064 46.265 7.040 1.00 54.38 258 HIS A N 1
ATOM 2038 C CA . HIS A 1 258 ? -22.646 46.955 5.805 1.00 54.38 258 HIS A CA 1
ATOM 2039 C C . HIS A 1 258 ? -21.188 46.786 5.336 1.00 54.38 258 HIS A C 1
ATOM 2041 O O . HIS A 1 258 ? -20.767 47.506 4.429 1.00 54.38 258 HIS A O 1
ATOM 2047 N N . GLU A 1 259 ? -20.436 45.793 5.819 1.00 57.66 259 GLU A N 1
ATOM 2048 C CA . GLU A 1 259 ? -19.150 45.409 5.203 1.00 57.66 259 GLU A CA 1
ATOM 2049 C C . GLU A 1 259 ? -19.326 44.280 4.176 1.00 57.66 259 GLU A C 1
ATOM 2051 O O . GLU A 1 259 ? -18.928 43.127 4.346 1.00 57.66 259 GLU A O 1
ATOM 2056 N N . ALA A 1 260 ? -19.943 44.648 3.053 1.00 55.06 260 ALA A N 1
ATOM 2057 C CA . ALA A 1 260 ? -19.823 43.914 1.805 1.00 55.06 260 ALA A CA 1
ATOM 2058 C C . ALA A 1 260 ? -18.369 44.028 1.316 1.00 55.06 260 ALA A C 1
ATOM 2060 O O . ALA A 1 260 ? -18.001 44.997 0.653 1.00 55.06 260 ALA A O 1
ATOM 2061 N N . MET A 1 261 ? -17.531 43.051 1.670 1.00 54.34 261 MET A N 1
ATOM 2062 C CA . MET A 1 261 ? -16.200 42.910 1.084 1.00 54.34 261 MET A CA 1
ATOM 2063 C C . MET A 1 261 ? -16.345 42.589 -0.407 1.00 54.34 261 MET A C 1
ATOM 2065 O O . MET A 1 261 ? -16.596 41.448 -0.798 1.00 54.34 261 MET A O 1
ATOM 2069 N N . GLY A 1 262 ? -16.209 43.629 -1.229 1.00 51.84 262 GLY A N 1
ATOM 2070 C CA . GLY A 1 262 ? -15.915 43.507 -2.647 1.00 51.84 262 GLY A CA 1
ATOM 2071 C C . GLY A 1 262 ? -14.578 42.797 -2.796 1.00 51.84 262 GLY A C 1
ATOM 2072 O O . GLY A 1 262 ? -13.537 43.338 -2.438 1.00 51.84 262 GLY A O 1
ATOM 2073 N N . VAL A 1 263 ? -14.625 41.553 -3.258 1.00 62.66 263 VAL A N 1
ATOM 2074 C CA . VAL A 1 263 ? -13.436 40.864 -3.744 1.00 62.66 263 VAL A CA 1
ATOM 2075 C C . VAL A 1 263 ? -13.261 41.330 -5.178 1.00 62.66 263 VAL A C 1
ATOM 2077 O O . VAL A 1 263 ? -14.050 40.964 -6.048 1.00 62.66 263 VAL A O 1
ATOM 2080 N N . ASP A 1 264 ? -12.275 42.198 -5.376 1.00 52.47 264 ASP A N 1
ATOM 2081 C CA . ASP A 1 264 ? -11.833 42.662 -6.682 1.00 52.47 264 ASP A CA 1
ATOM 2082 C C . ASP A 1 264 ? -11.432 41.448 -7.538 1.00 52.47 264 ASP A C 1
ATOM 2084 O O . ASP A 1 264 ? -10.450 40.751 -7.268 1.00 52.47 264 ASP A O 1
ATOM 2088 N N . GLU A 1 265 ? -12.242 41.161 -8.558 1.00 59.38 265 GLU A N 1
ATOM 2089 C CA . GLU A 1 265 ? -11.873 40.291 -9.672 1.00 59.38 265 GLU A CA 1
ATOM 2090 C C . GLU A 1 265 ? -10.858 41.050 -10.537 1.00 59.38 265 GLU A C 1
ATOM 2092 O O . GLU A 1 265 ? -11.202 41.620 -11.572 1.00 59.38 265 GLU A O 1
ATOM 2097 N N . ASP A 1 266 ? -9.601 41.091 -10.093 1.00 58.88 266 ASP A N 1
ATOM 2098 C CA . ASP A 1 266 ? -8.499 41.562 -10.928 1.00 58.88 266 ASP A CA 1
ATOM 2099 C C . ASP A 1 266 ? -8.226 40.529 -12.033 1.00 58.88 266 ASP A C 1
ATOM 2101 O O . ASP A 1 266 ? -7.510 39.534 -11.881 1.00 58.88 266 ASP A O 1
ATOM 2105 N N . ASP A 1 267 ? -8.868 40.805 -13.166 1.00 62.38 267 ASP A N 1
ATOM 2106 C CA . ASP A 1 267 ? -8.433 40.525 -14.526 1.00 62.38 267 ASP A CA 1
ATOM 2107 C C . ASP A 1 267 ? -6.91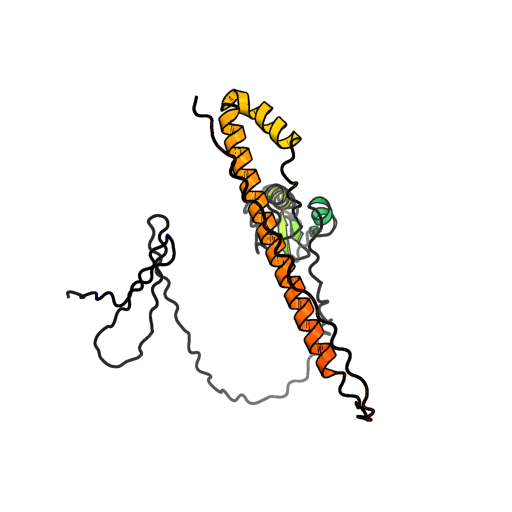1 40.699 -14.692 1.00 62.38 267 ASP A C 1
ATOM 2109 O O . ASP A 1 267 ? -6.438 41.811 -14.916 1.00 62.38 267 ASP A O 1
ATOM 2113 N N . GLU A 1 268 ? -6.130 39.618 -14.725 1.00 63.41 268 GLU A N 1
ATOM 2114 C CA . GLU A 1 268 ? -4.821 39.658 -15.387 1.00 63.41 268 GLU A CA 1
ATOM 2115 C C . GLU A 1 268 ? -4.323 38.260 -15.782 1.00 63.41 268 GLU A C 1
ATOM 2117 O O . GLU A 1 268 ? -3.599 37.602 -15.052 1.00 63.41 268 GLU A O 1
ATOM 2122 N N . ASP A 1 269 ? -4.681 37.808 -16.989 1.00 60.00 269 ASP A N 1
ATOM 2123 C CA . ASP A 1 269 ? -3.782 36.948 -17.772 1.00 60.00 269 ASP A CA 1
ATOM 2124 C C . ASP A 1 269 ? -3.997 37.163 -19.276 1.00 60.00 269 ASP A C 1
ATOM 2126 O O . ASP A 1 269 ? -4.597 36.393 -20.033 1.00 60.00 269 ASP A O 1
ATOM 2130 N N . LYS A 1 270 ? -3.487 38.317 -19.708 1.00 62.50 270 LYS A N 1
ATOM 2131 C CA . LYS A 1 270 ? -3.223 38.666 -21.100 1.00 62.50 270 LYS A CA 1
ATOM 2132 C C . LYS A 1 270 ? -1.761 38.321 -21.404 1.00 62.50 270 LYS A C 1
ATOM 2134 O O . LYS A 1 270 ? -0.871 38.926 -20.820 1.00 62.50 270 LYS A O 1
ATOM 2139 N N . ARG A 1 271 ? -1.562 37.560 -22.492 1.00 58.50 271 ARG A N 1
ATOM 2140 C CA . ARG A 1 271 ? -0.305 37.376 -23.268 1.00 58.50 271 ARG A CA 1
ATOM 2141 C C . ARG A 1 271 ? 0.648 36.342 -22.643 1.00 58.50 271 ARG A C 1
ATOM 2143 O O . ARG A 1 271 ? 0.827 36.303 -21.444 1.00 58.50 271 ARG A O 1
ATOM 2150 N N . VAL A 1 272 ? 1.299 35.463 -23.400 1.00 58.91 272 VAL A N 1
ATOM 2151 C CA . VAL A 1 272 ? 2.030 35.729 -24.646 1.00 58.91 272 VAL A CA 1
ATOM 2152 C C . VAL A 1 272 ? 1.912 34.531 -25.596 1.00 58.91 272 VAL A C 1
ATOM 2154 O O . VAL A 1 272 ? 2.289 33.413 -25.258 1.00 58.91 272 VAL A O 1
ATOM 2157 N N . LEU A 1 273 ? 1.387 34.792 -26.795 1.00 66.81 273 LEU A N 1
ATOM 2158 C CA . LEU A 1 273 ? 1.728 34.045 -28.003 1.00 66.81 273 LEU A CA 1
ATOM 2159 C C . LEU A 1 273 ? 2.994 34.692 -28.564 1.00 66.81 273 LEU A C 1
ATOM 2161 O O . LEU A 1 273 ? 2.924 35.861 -28.937 1.00 66.81 273 LEU A O 1
ATOM 2165 N N . GLU A 1 274 ? 4.088 33.940 -28.626 1.00 61.34 274 GLU A N 1
ATOM 2166 C CA . GLU A 1 274 ? 5.178 34.080 -29.603 1.00 61.34 274 GLU A CA 1
ATOM 2167 C C . GLU A 1 274 ? 5.878 32.727 -29.771 1.00 61.34 274 GLU A C 1
ATOM 2169 O O . GLU A 1 274 ? 6.168 32.075 -28.741 1.00 61.34 274 GLU A O 1
#